Protein AF-A0A2P5FY20-F1 (afdb_monomer)

Nearest PDB structures (foldseek):
  4i1k-assembly2_B  TM=8.019E-01  e=1.271E-11  Arabidopsis thaliana
  7et6-assembly1_A  TM=7.319E-01  e=2.585E-06  Arabidopsis thaliana
  7et6-assembly1_D  TM=6.963E-01  e=3.519E-06  Arabidopsis thaliana
  1wid-assembly1_A  TM=6.563E-01  e=3.743E-06  Arabidopsis thaliana
  8oj1-assembly1_A-2  TM=6.606E-01  e=2.871E-05  Marchantia polymorpha

Radius of gyration: 26.13 Å; Cα contacts (8 Å, |Δi|>4): 233; chains: 1; bounding box: 66×58×63 Å

pLDDT: mean 73.07, std 25.5, range [25.33, 97.69]

Sequence (218 aa):
MHRSEKVATLQKVIDFKSNHPFFKVAMQPSYIYGSHLDFPHDFARRHLKNKLKDAILIVPHGGRRRTWSAYYNFIVRENKVKARFQSGWMAFVRDNDLEVGDVCVFILLESTKTTFRVAIFRFNGNSKSPISQAHEGGAIRVEAEEILTNETLRGGSINDEIGNPSSLESFPAQQASGCMTTPWKTSQRRLTSTEKARILDSIPFESERPFFKVLMQP

Secondary structure (DSSP, 8-state):
-HHHHHHHHHHHHHH---SS-EEEEE--HHHHSSS-EEPPHHHHHHHSTTS-SEEEEEEEETTEEEEEEEEEEEEEETTEEEEEE-TTHHHHHHHTT--TT-EEEEEE--SSSEEEEEEEE--SS----------S------PPP-------------------------------------------PPPPHHHHHHHHHHS----SS---------

InterPro domains:
  IPR003340 B3 DNA binding domain [PF02362] (22-122)
  IPR003340 B3 DNA binding domain [PS50863] (22-124)
  IPR003340 B3 DNA binding domain [SM01019] (22-124)
  IPR003340 B3 DNA binding domain [cd10017] (21-122)
  IPR015300 DNA-binding pseudobarrel domain superfamily [G3DSA:2.40.330.10] (1-124)
  IPR015300 DNA-binding pseudobarrel domain superfamily [SSF101936] (16-124)
  IPR044837 B3 domain-containing protein REM16-like [PTHR31391] (5-124)

Foldseek 3Di:
DADPLLVVLVVCQVPDDDPFDKDKDQDACCLQVHFKDWDDQVSCVPPPPPADQWEWEWEDAPNDIDIWTWGWDWDADPNGITIMTGPRSNVVSVVVVNDHGKMKMWGADPDPHGYTYIDIGDNDPPPPDPPDDDDDDDDDDDDDDDDDDDDDDDDDDDDDDDDDDDDDDDDDDDDDDDDDDDPDPDPPDDDDPVRQVVVQVPDPDDDPDDDDDDDDDD

Structure (mmCIF, N/CA/C/O backbone):
data_AF-A0A2P5FY20-F1
#
_entry.id   AF-A0A2P5FY20-F1
#
loop_
_atom_site.group_PDB
_atom_site.id
_atom_site.type_symbol
_atom_site.label_atom_id
_atom_site.label_alt_id
_atom_site.label_comp_id
_atom_site.label_asym_id
_atom_site.label_entity_id
_atom_site.label_seq_id
_atom_site.pdbx_PDB_ins_code
_atom_site.Cartn_x
_atom_site.Cartn_y
_atom_site.Cartn_z
_atom_site.occupancy
_atom_site.B_iso_or_equiv
_atom_site.auth_seq_id
_atom_site.auth_comp_id
_atom_site.auth_asym_id
_atom_site.auth_atom_id
_atom_site.pdbx_PDB_model_num
ATOM 1 N N . MET A 1 1 ? -17.842 5.198 23.628 1.00 50.06 1 MET A N 1
ATOM 2 C CA . MET A 1 1 ? -17.901 6.096 22.450 1.00 50.06 1 MET A CA 1
ATOM 3 C C . MET A 1 1 ? -17.704 5.377 21.094 1.00 50.06 1 MET A C 1
ATOM 5 O O . MET A 1 1 ? -17.625 6.031 20.072 1.00 50.06 1 MET A O 1
ATOM 9 N N . HIS A 1 2 ? -17.658 4.033 21.016 1.00 59.94 2 HIS A N 1
ATOM 10 C CA . HIS A 1 2 ? -16.892 3.359 19.943 1.00 59.94 2 HIS A CA 1
ATOM 11 C C . HIS A 1 2 ? -17.632 2.824 18.699 1.00 59.94 2 HIS A C 1
ATOM 13 O O . HIS A 1 2 ? -16.958 2.337 17.794 1.00 59.94 2 HIS A O 1
ATOM 19 N N . ARG A 1 3 ? -18.973 2.833 18.623 1.00 65.31 3 ARG A N 1
ATOM 20 C CA . ARG A 1 3 ? -19.689 2.201 17.486 1.00 65.31 3 ARG A CA 1
ATOM 21 C C . ARG A 1 3 ? -19.948 3.166 16.327 1.00 65.31 3 ARG A C 1
ATOM 23 O O . ARG A 1 3 ? -19.682 2.813 15.184 1.00 65.31 3 ARG A O 1
ATOM 30 N N . SER A 1 4 ? -20.432 4.372 16.619 1.00 72.50 4 SER A N 1
ATOM 31 C CA . SER A 1 4 ? -20.776 5.401 15.625 1.00 72.50 4 SER A CA 1
ATOM 32 C C . SER A 1 4 ? -19.562 5.870 14.821 1.00 72.50 4 SER A C 1
ATOM 34 O O . SER A 1 4 ? -19.608 5.875 13.595 1.00 72.50 4 SER A O 1
ATOM 36 N N . GLU A 1 5 ? -18.452 6.184 15.490 1.00 78.38 5 GLU A N 1
ATOM 37 C CA . GLU A 1 5 ? -17.209 6.630 14.844 1.00 78.38 5 GLU A CA 1
ATOM 38 C C . GLU A 1 5 ? -16.623 5.557 13.920 1.00 78.38 5 GLU A C 1
ATOM 40 O O . GLU A 1 5 ? -16.295 5.844 12.771 1.00 78.38 5 GLU A O 1
ATOM 45 N N . LYS A 1 6 ? -16.566 4.295 14.376 1.00 78.62 6 LYS A N 1
ATOM 46 C CA . LYS A 1 6 ? -16.103 3.174 13.543 1.00 78.62 6 LYS A CA 1
ATOM 47 C C . LYS A 1 6 ? -17.003 2.971 12.322 1.00 78.62 6 LYS A C 1
ATOM 49 O O . LYS A 1 6 ? -16.484 2.762 11.231 1.00 78.62 6 LYS A O 1
ATOM 54 N N . VAL A 1 7 ? -18.326 3.082 12.466 1.00 83.94 7 VAL A N 1
ATOM 55 C CA . VAL A 1 7 ? -19.258 3.024 11.324 1.00 83.94 7 VAL A CA 1
ATOM 56 C C . VAL A 1 7 ? -19.018 4.187 10.354 1.00 83.94 7 VAL A C 1
ATOM 58 O O . VAL A 1 7 ? -18.914 3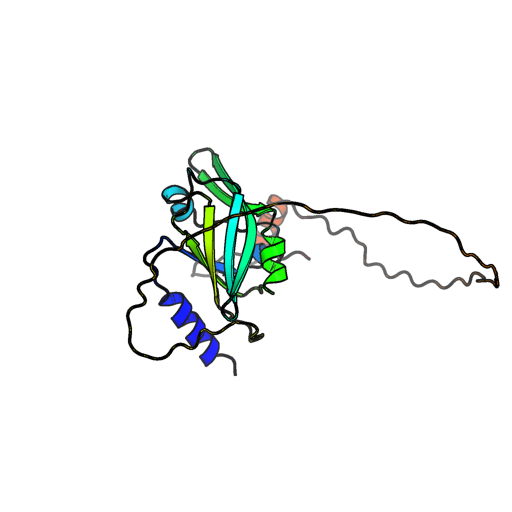.953 9.153 1.00 83.94 7 VAL A O 1
ATOM 61 N N . ALA A 1 8 ? -18.833 5.414 10.846 1.00 85.38 8 ALA A N 1
ATOM 62 C CA . ALA A 1 8 ? -18.537 6.572 10.002 1.00 85.38 8 ALA A CA 1
ATOM 63 C C . ALA A 1 8 ? -17.197 6.433 9.251 1.00 85.38 8 ALA A C 1
ATOM 65 O O . ALA A 1 8 ? -17.114 6.769 8.069 1.00 85.38 8 ALA A O 1
ATOM 66 N N . THR A 1 9 ? -16.150 5.902 9.892 1.00 86.94 9 THR A N 1
ATOM 67 C CA . THR A 1 9 ? -14.867 5.635 9.222 1.00 86.94 9 THR A CA 1
ATOM 68 C C . THR A 1 9 ? -14.984 4.490 8.211 1.00 86.94 9 THR A C 1
ATOM 70 O O . THR A 1 9 ? -14.437 4.613 7.117 1.00 86.94 9 THR A O 1
ATOM 73 N N . LEU A 1 10 ? -15.736 3.416 8.505 1.00 87.50 10 LEU A N 1
ATOM 74 C CA . LEU A 1 10 ? -16.028 2.359 7.523 1.00 87.50 10 LEU A CA 1
ATOM 75 C C . LEU A 1 10 ? -16.737 2.940 6.297 1.00 87.50 10 LEU A C 1
ATOM 77 O O . LEU A 1 10 ? -16.329 2.654 5.175 1.00 87.50 10 LEU A O 1
ATOM 81 N N . GLN A 1 11 ? -17.738 3.798 6.503 1.00 88.62 11 GLN A N 1
ATOM 82 C CA . GLN A 1 11 ? -18.475 4.436 5.417 1.00 88.62 11 GLN A CA 1
ATOM 83 C C . GLN A 1 11 ? -17.549 5.303 4.549 1.00 88.62 11 GLN A C 1
ATOM 85 O O . GLN A 1 11 ? -17.487 5.107 3.340 1.00 88.62 11 GLN A O 1
ATOM 90 N N . LYS A 1 12 ? -16.705 6.151 5.160 1.00 90.75 12 LYS A N 1
ATOM 91 C CA . LYS A 1 12 ? -15.670 6.927 4.443 1.00 90.75 12 LYS A CA 1
ATOM 92 C C . LYS A 1 12 ? -14.692 6.043 3.658 1.00 90.75 12 LYS A C 1
ATOM 94 O O . LYS A 1 12 ? -14.307 6.396 2.546 1.00 90.75 12 LYS A O 1
ATOM 99 N N . VAL A 1 13 ? -14.290 4.895 4.212 1.00 92.19 13 VAL A N 1
ATOM 100 C CA . VAL A 1 13 ? -13.444 3.913 3.515 1.00 92.19 13 VAL A CA 1
ATOM 101 C C . VAL A 1 13 ? -14.182 3.302 2.328 1.00 92.19 13 VAL A C 1
ATOM 103 O O . VAL A 1 13 ? -13.580 3.162 1.265 1.00 92.19 13 VAL A O 1
ATOM 106 N N . ILE A 1 14 ? -15.454 2.924 2.474 1.00 90.88 14 ILE A N 1
ATOM 107 C CA . ILE A 1 14 ? -16.286 2.319 1.420 1.00 90.88 14 ILE A CA 1
ATOM 108 C C . ILE A 1 14 ? -16.507 3.317 0.279 1.00 90.88 14 ILE A C 1
ATOM 110 O O . ILE A 1 14 ? -16.180 3.003 -0.872 1.00 90.88 14 ILE A O 1
ATOM 114 N N . ASP A 1 15 ? -16.934 4.529 0.618 1.00 93.56 15 ASP A N 1
ATOM 115 C CA . ASP A 1 15 ? -17.268 5.602 -0.319 1.00 93.56 15 ASP A CA 1
ATOM 116 C C . ASP A 1 15 ? -16.041 6.258 -0.953 1.00 93.56 15 ASP A C 1
ATOM 118 O O . ASP A 1 15 ? -16.181 7.005 -1.918 1.00 93.56 15 ASP A O 1
ATOM 122 N N . PHE A 1 16 ? -14.828 5.947 -0.482 1.00 94.25 16 PHE A N 1
ATOM 123 C CA . PHE A 1 16 ? -13.603 6.426 -1.109 1.00 94.25 16 PHE A CA 1
ATOM 124 C C . PHE A 1 16 ? -13.562 6.080 -2.609 1.00 94.25 16 PHE A C 1
ATOM 126 O O . PHE A 1 16 ? -13.540 4.900 -2.995 1.00 94.25 16 PHE A O 1
ATOM 133 N N . LYS A 1 17 ? -13.483 7.127 -3.438 1.00 91.88 17 LYS A N 1
ATOM 134 C CA . LYS A 1 17 ? -13.257 7.085 -4.889 1.00 91.88 17 LYS A CA 1
ATOM 135 C C . LYS A 1 17 ? -11.993 7.865 -5.248 1.00 91.88 17 LYS A C 1
ATOM 137 O O . LYS A 1 17 ? -11.597 8.798 -4.554 1.00 91.88 17 LYS A O 1
ATOM 142 N N . SER A 1 18 ? -11.385 7.510 -6.373 1.00 94.25 18 SER A N 1
ATOM 143 C CA . SER A 1 18 ? -10.332 8.297 -7.009 1.00 94.25 18 SER A CA 1
ATOM 144 C C . SER A 1 18 ? -10.347 8.057 -8.515 1.00 94.25 18 SER A C 1
ATOM 146 O O . SER A 1 18 ? -10.701 6.963 -8.950 1.00 94.25 18 SER A O 1
ATOM 148 N N . ASN A 1 19 ? -9.933 9.063 -9.287 1.00 94.94 19 ASN A N 1
ATOM 149 C CA . ASN A 1 19 ? -9.756 8.951 -10.739 1.00 94.94 19 ASN A CA 1
ATOM 150 C C . ASN A 1 19 ? -8.480 8.166 -11.102 1.00 94.94 19 ASN A C 1
ATOM 152 O O . ASN A 1 19 ? -8.354 7.663 -12.212 1.00 94.94 19 ASN A O 1
ATOM 156 N N . HIS A 1 20 ? -7.542 8.041 -10.159 1.00 95.81 20 HIS A N 1
ATOM 157 C CA . HIS A 1 20 ? -6.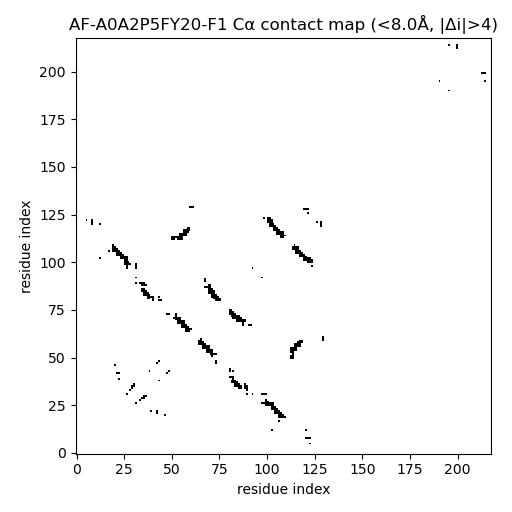347 7.214 -10.304 1.00 95.81 20 HIS A CA 1
ATOM 158 C C . HIS A 1 20 ? -6.603 5.776 -9.825 1.00 95.81 20 HIS A C 1
ATOM 160 O O . HIS A 1 20 ? -7.385 5.591 -8.889 1.00 95.81 20 HIS A O 1
ATOM 166 N N . PRO A 1 21 ? -5.908 4.757 -10.368 1.00 96.69 21 PRO A N 1
ATOM 167 C CA . PRO A 1 21 ? -5.995 3.388 -9.867 1.00 96.69 21 PRO A CA 1
ATOM 168 C C . PRO A 1 21 ? -5.643 3.310 -8.377 1.00 96.69 21 PRO A C 1
ATOM 170 O O . PRO A 1 21 ? -4.581 3.769 -7.955 1.00 96.69 21 PRO A O 1
ATOM 173 N N . PHE A 1 22 ? -6.506 2.690 -7.573 1.00 97.50 22 PHE A N 1
ATOM 174 C CA . PHE A 1 22 ? -6.277 2.537 -6.137 1.00 97.50 22 PHE A CA 1
ATOM 175 C C . PHE A 1 22 ? -6.699 1.164 -5.608 1.00 97.50 22 PHE A C 1
ATOM 177 O O . PHE A 1 22 ? -7.502 0.460 -6.221 1.00 97.50 22 PHE A O 1
ATOM 184 N N . PHE A 1 23 ? -6.182 0.801 -4.435 1.00 96.50 23 PHE A N 1
ATOM 185 C CA . PHE A 1 23 ? -6.630 -0.361 -3.670 1.00 96.50 23 PHE A CA 1
ATOM 186 C C . PHE A 1 23 ? -6.689 -0.059 -2.169 1.00 96.50 23 PHE A C 1
ATOM 188 O O . PHE A 1 23 ? -5.983 0.816 -1.667 1.00 96.50 23 PHE A O 1
ATOM 195 N N . LYS A 1 24 ? -7.559 -0.778 -1.453 1.00 96.00 24 LYS A N 1
ATOM 196 C CA . LYS A 1 24 ? -7.786 -0.639 -0.006 1.00 96.00 24 LYS A CA 1
ATOM 197 C C . LYS A 1 24 ? -7.185 -1.856 0.703 1.00 96.00 24 LYS A C 1
ATOM 199 O O . LYS A 1 24 ? -7.372 -2.975 0.231 1.00 96.00 24 LYS A O 1
ATOM 204 N N . VAL A 1 25 ? -6.495 -1.654 1.823 1.00 96.19 25 VAL A N 1
ATOM 205 C CA . VAL A 1 25 ? -5.936 -2.728 2.658 1.00 96.19 25 VAL A CA 1
ATOM 206 C C . VAL A 1 25 ? -6.292 -2.474 4.117 1.00 96.19 25 VAL A C 1
ATOM 208 O O . VAL A 1 25 ? -5.911 -1.444 4.669 1.00 96.19 25 VAL A O 1
ATOM 211 N N . ALA A 1 26 ? -6.966 -3.431 4.754 1.00 94.94 26 ALA A N 1
ATOM 212 C CA . ALA A 1 26 ? -7.065 -3.482 6.209 1.00 94.94 26 ALA A CA 1
ATOM 213 C C . ALA A 1 26 ? -5.747 -4.006 6.800 1.00 94.94 26 ALA A C 1
ATOM 215 O O . ALA A 1 26 ? -5.254 -5.062 6.397 1.00 94.94 26 ALA A O 1
ATOM 216 N N . MET A 1 27 ? -5.171 -3.266 7.741 1.00 95.50 27 MET A N 1
ATOM 217 C CA . MET A 1 27 ? -3.928 -3.610 8.414 1.00 95.50 27 MET A CA 1
ATOM 218 C C . MET A 1 27 ? -4.137 -4.829 9.312 1.00 95.50 27 MET A C 1
ATOM 220 O O . MET A 1 27 ? -4.869 -4.787 10.300 1.00 95.50 27 MET A O 1
ATOM 224 N N . GLN A 1 28 ? -3.485 -5.930 8.948 1.00 95.31 28 GLN A N 1
ATOM 225 C CA . GLN A 1 28 ? -3.485 -7.191 9.685 1.00 95.31 28 GLN A CA 1
ATOM 226 C C . GLN A 1 28 ? -2.185 -7.333 10.497 1.00 95.31 28 GLN A C 1
ATOM 228 O O . GLN A 1 28 ? -1.190 -6.686 10.156 1.00 95.31 28 GLN A O 1
ATOM 233 N N . PRO A 1 29 ? -2.129 -8.212 11.518 1.00 95.81 29 PRO A N 1
ATOM 234 C CA . PRO A 1 29 ? -0.911 -8.444 12.302 1.00 95.81 29 PRO A CA 1
ATOM 235 C C . PRO A 1 29 ? 0.326 -8.772 11.447 1.00 95.81 29 PRO A C 1
ATOM 237 O O . PRO A 1 29 ? 1.429 -8.337 11.761 1.00 95.81 29 PRO A O 1
ATOM 240 N N . SER A 1 30 ? 0.143 -9.469 10.322 1.00 95.25 30 SER A N 1
ATOM 241 C CA . SER A 1 30 ? 1.191 -9.780 9.339 1.00 95.25 30 SER A CA 1
ATOM 242 C C . SER A 1 30 ? 1.792 -8.552 8.642 1.00 95.25 30 SER A C 1
ATOM 244 O O . SER A 1 30 ? 2.953 -8.601 8.240 1.00 95.25 30 SER A O 1
ATOM 246 N N . TYR A 1 31 ? 1.033 -7.462 8.500 1.00 96.06 31 TYR A N 1
ATOM 247 C CA . TYR A 1 31 ? 1.495 -6.214 7.884 1.00 96.06 31 TYR A CA 1
ATOM 248 C C . TYR A 1 31 ? 2.044 -5.227 8.919 1.00 96.06 31 TYR A C 1
ATOM 250 O O . TYR A 1 31 ? 2.942 -4.461 8.586 1.00 96.06 31 TYR A O 1
ATOM 258 N N . ILE A 1 32 ? 1.553 -5.266 10.163 1.00 95.88 32 ILE A N 1
ATOM 259 C CA . ILE A 1 32 ? 2.017 -4.389 11.251 1.00 9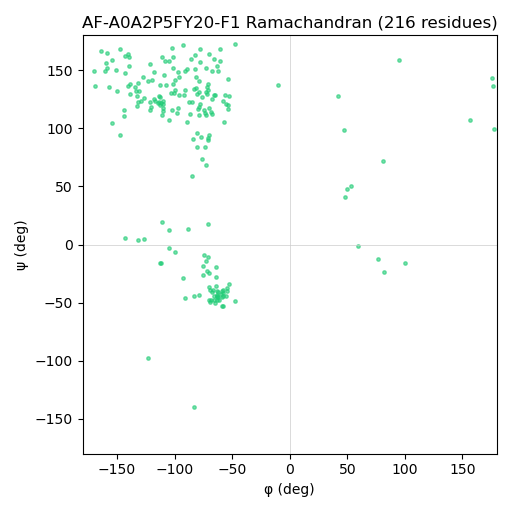5.88 32 ILE A CA 1
ATOM 260 C C . ILE A 1 32 ? 3.280 -4.928 11.936 1.00 95.88 32 ILE A C 1
ATOM 262 O O . ILE A 1 32 ? 4.215 -4.170 12.164 1.00 95.88 32 ILE A O 1
ATOM 266 N N . TYR A 1 33 ? 3.337 -6.230 12.234 1.00 93.25 33 TYR A N 1
ATOM 267 C CA . TYR A 1 33 ? 4.456 -6.861 12.956 1.00 93.25 33 TYR A CA 1
ATOM 268 C C . TYR A 1 33 ? 5.385 -7.685 12.052 1.00 93.25 33 TYR A C 1
ATOM 270 O O . TYR A 1 33 ? 6.363 -8.263 12.523 1.00 93.25 33 TYR A O 1
ATOM 278 N N . GLY A 1 34 ? 5.062 -7.791 10.760 1.00 91.69 34 GLY A N 1
ATOM 279 C CA . GLY A 1 34 ? 5.872 -8.506 9.779 1.00 91.69 34 GLY A CA 1
ATOM 280 C C . GLY A 1 34 ? 7.017 -7.663 9.218 1.00 91.69 34 GLY A C 1
ATOM 281 O O . GLY A 1 34 ? 7.712 -6.945 9.924 1.00 91.69 34 GLY A O 1
ATOM 282 N N . SER A 1 35 ? 7.248 -7.793 7.913 1.00 90.12 35 SER A N 1
ATOM 283 C CA . SER A 1 35 ? 8.337 -7.100 7.201 1.00 90.12 35 SER A CA 1
ATOM 284 C C . SER A 1 35 ? 7.961 -6.653 5.788 1.00 90.12 35 SER A C 1
ATOM 286 O O . SER A 1 35 ? 8.820 -6.223 5.019 1.00 90.12 35 SER A O 1
ATOM 288 N N . HIS A 1 36 ? 6.694 -6.822 5.407 1.00 94.00 36 HIS A N 1
ATOM 289 C CA . HIS A 1 36 ? 6.208 -6.570 4.059 1.00 94.00 36 HIS A CA 1
ATOM 290 C C . HIS A 1 36 ? 4.695 -6.356 4.035 1.00 94.00 36 HIS A C 1
ATOM 292 O O . HIS A 1 36 ? 3.974 -6.880 4.883 1.00 94.00 36 HIS A O 1
ATOM 298 N N . LEU A 1 37 ? 4.230 -5.662 2.998 1.00 96.56 37 LEU A N 1
ATOM 299 C CA . LEU A 1 37 ? 2.822 -5.566 2.624 1.00 96.56 37 LEU A CA 1
ATOM 300 C C . LEU A 1 37 ? 2.620 -6.279 1.286 1.00 96.56 37 LEU A C 1
ATOM 302 O O . LEU A 1 37 ? 3.221 -5.862 0.297 1.00 96.56 37 LEU A O 1
ATOM 306 N N . ASP A 1 38 ? 1.776 -7.312 1.238 1.00 95.31 38 ASP A N 1
ATOM 307 C CA . ASP A 1 38 ? 1.356 -7.946 -0.019 1.00 95.31 38 ASP A CA 1
ATOM 308 C C . ASP A 1 38 ? 0.228 -7.160 -0.700 1.00 95.31 38 ASP A C 1
ATOM 310 O O . ASP A 1 38 ? -0.642 -6.581 -0.051 1.00 95.31 38 ASP A O 1
ATOM 314 N N . PHE A 1 39 ? 0.256 -7.128 -2.032 1.00 94.38 39 PHE A N 1
ATOM 315 C CA . PHE A 1 39 ? -0.680 -6.347 -2.838 1.00 94.38 39 PHE A CA 1
ATOM 316 C C . PHE A 1 39 ? -1.783 -7.237 -3.421 1.00 94.38 39 PHE A C 1
ATOM 318 O O . PHE A 1 39 ? -1.525 -8.401 -3.745 1.00 94.38 39 PHE A O 1
ATOM 325 N N . PRO A 1 40 ? -2.984 -6.687 -3.682 1.00 93.69 40 PRO A N 1
ATOM 326 C CA . PRO A 1 40 ? -4.000 -7.373 -4.468 1.00 93.69 40 PRO A CA 1
ATOM 327 C C . PRO A 1 40 ? -3.449 -7.783 -5.838 1.00 93.69 40 PRO A C 1
ATOM 329 O O . PRO A 1 40 ? -3.016 -6.944 -6.635 1.00 93.69 40 PRO A O 1
ATOM 332 N N . HIS A 1 41 ? -3.487 -9.088 -6.107 1.00 90.12 41 HIS A N 1
ATOM 333 C CA . HIS A 1 41 ? -2.921 -9.730 -7.294 1.00 90.12 41 HIS A CA 1
ATOM 334 C C . HIS A 1 41 ? -3.301 -9.017 -8.603 1.00 90.12 41 HIS A C 1
ATOM 336 O O . HIS A 1 41 ? -2.433 -8.681 -9.414 1.00 90.12 41 HIS A O 1
ATOM 342 N N . ASP A 1 42 ? -4.588 -8.717 -8.782 1.00 91.19 42 ASP A N 1
ATOM 343 C CA . ASP A 1 42 ? -5.105 -8.136 -10.024 1.00 91.19 42 ASP A CA 1
ATOM 344 C C . ASP A 1 42 ? -4.764 -6.654 -10.178 1.00 91.19 42 ASP A C 1
ATOM 346 O O . ASP A 1 42 ? -4.687 -6.161 -11.303 1.00 91.19 42 ASP A O 1
ATOM 350 N N . PHE A 1 43 ? -4.556 -5.936 -9.069 1.00 93.69 43 PHE A N 1
ATOM 351 C CA . PHE A 1 43 ? -4.073 -4.557 -9.104 1.00 93.69 43 PHE A CA 1
ATOM 352 C C . PHE A 1 43 ? -2.616 -4.534 -9.571 1.00 93.69 43 PHE A C 1
ATOM 354 O O . PHE A 1 43 ? -2.268 -3.830 -10.520 1.00 93.69 43 PHE A O 1
ATOM 361 N N . ALA A 1 44 ? -1.772 -5.367 -8.956 1.00 92.06 44 ALA A N 1
ATOM 362 C CA . ALA A 1 44 ? -0.360 -5.442 -9.301 1.00 92.06 44 ALA A CA 1
ATOM 363 C C . ALA A 1 44 ? -0.132 -5.913 -10.745 1.00 92.06 44 ALA A C 1
ATOM 365 O O . ALA A 1 44 ? 0.661 -5.309 -11.469 1.00 92.06 44 ALA A O 1
ATOM 366 N N . ARG A 1 45 ? -0.870 -6.942 -11.187 1.00 90.62 45 ARG A N 1
ATOM 367 C CA . ARG A 1 45 ? -0.813 -7.462 -12.562 1.00 90.62 45 ARG A CA 1
ATOM 368 C C . ARG A 1 45 ? -1.149 -6.389 -13.604 1.00 90.62 45 ARG A C 1
ATOM 370 O O . ARG A 1 45 ? -0.481 -6.340 -14.633 1.00 90.62 45 ARG A O 1
ATOM 377 N N . ARG A 1 46 ? -2.160 -5.548 -13.342 1.00 91.94 46 ARG A N 1
ATOM 378 C CA . ARG A 1 46 ? -2.619 -4.498 -14.269 1.00 91.94 46 ARG A CA 1
ATOM 379 C C . ARG A 1 46 ? -1.737 -3.253 -14.271 1.00 91.94 46 ARG A C 1
ATOM 381 O O . ARG A 1 46 ? -1.445 -2.733 -15.340 1.00 91.94 46 ARG A O 1
ATOM 388 N N . HIS A 1 47 ? -1.323 -2.770 -13.100 1.00 91.50 47 HIS A N 1
ATOM 389 C CA . HIS A 1 47 ? -0.777 -1.412 -12.976 1.00 91.50 47 HIS A CA 1
ATOM 390 C C . HIS A 1 47 ? 0.719 -1.347 -12.649 1.00 91.50 47 HIS A C 1
ATOM 392 O O . HIS A 1 47 ? 1.328 -0.291 -12.812 1.00 91.50 47 HIS A O 1
ATOM 398 N N . LEU A 1 48 ? 1.324 -2.447 -12.183 1.00 88.38 48 LEU A N 1
ATOM 399 C CA . LEU A 1 48 ? 2.651 -2.413 -11.557 1.00 88.38 48 LEU A CA 1
ATOM 400 C C . LEU A 1 48 ? 3.682 -3.383 -12.161 1.00 88.38 48 LEU A C 1
ATOM 402 O O . LEU A 1 48 ? 4.798 -3.474 -11.650 1.00 88.38 48 LEU A O 1
ATOM 406 N N . LYS A 1 49 ? 3.340 -4.094 -13.245 1.00 84.25 49 LYS A N 1
ATOM 407 C CA . LYS A 1 49 ? 4.236 -5.049 -13.929 1.00 84.25 49 LYS A CA 1
ATOM 408 C C . LYS A 1 49 ? 5.530 -4.398 -14.440 1.00 84.25 49 LYS A C 1
ATOM 410 O O . LYS A 1 49 ? 6.594 -4.996 -14.331 1.00 84.25 49 LYS A O 1
ATOM 415 N N . ASN A 1 50 ? 5.423 -3.179 -14.971 1.00 84.56 50 ASN A N 1
ATOM 416 C CA . ASN A 1 50 ? 6.517 -2.439 -15.614 1.00 84.56 50 ASN A CA 1
ATOM 417 C C . ASN A 1 50 ? 6.959 -1.213 -14.784 1.00 84.56 50 ASN A C 1
ATOM 419 O O . ASN A 1 50 ? 7.518 -0.263 -15.327 1.00 84.56 50 ASN A O 1
ATOM 423 N N . LYS A 1 51 ? 6.640 -1.181 -13.484 1.00 86.56 51 LYS A N 1
ATOM 424 C CA . LYS A 1 51 ? 6.983 -0.067 -12.589 1.00 86.56 51 LYS A CA 1
ATOM 425 C C . LYS A 1 51 ? 8.342 -0.301 -11.920 1.00 86.56 51 LYS A C 1
ATOM 427 O O . LYS A 1 51 ? 8.737 -1.442 -11.684 1.00 86.56 51 LYS A O 1
ATOM 432 N N . LEU A 1 52 ? 9.054 0.788 -11.624 1.00 86.69 52 LEU A N 1
ATOM 433 C CA . LEU A 1 52 ? 10.357 0.746 -10.956 1.00 86.69 52 LEU A CA 1
ATOM 434 C C . LEU A 1 52 ? 10.231 0.142 -9.552 1.00 86.69 52 LEU A C 1
ATOM 436 O O . LEU A 1 52 ? 9.203 0.301 -8.888 1.00 86.69 52 LEU A O 1
ATOM 440 N N . LYS A 1 53 ? 11.293 -0.531 -9.102 1.00 89.81 53 LYS A N 1
ATOM 441 C CA . LYS A 1 53 ? 11.335 -1.175 -7.782 1.00 89.81 53 LYS A CA 1
ATOM 442 C C . LYS A 1 53 ? 11.436 -0.181 -6.629 1.00 89.81 53 LYS A C 1
ATOM 444 O O . LYS A 1 53 ? 11.014 -0.502 -5.527 1.00 89.81 53 LYS A O 1
ATOM 449 N N . ASP A 1 54 ? 11.930 1.024 -6.875 1.00 92.56 54 ASP A N 1
ATOM 450 C CA . ASP A 1 54 ? 11.948 2.076 -5.864 1.00 92.56 54 ASP A CA 1
ATOM 451 C C . ASP A 1 54 ? 10.618 2.826 -5.896 1.00 92.56 54 ASP A C 1
ATOM 453 O O . ASP A 1 54 ? 10.272 3.492 -6.880 1.00 92.56 54 ASP A O 1
ATOM 457 N N . ALA A 1 55 ? 9.848 2.669 -4.821 1.00 94.94 55 ALA A N 1
ATOM 458 C CA . ALA A 1 55 ? 8.542 3.276 -4.663 1.00 94.94 55 ALA A CA 1
ATOM 459 C C . ALA A 1 55 ? 8.559 4.391 -3.616 1.00 94.94 55 ALA A C 1
ATOM 461 O O . ALA A 1 55 ? 9.255 4.315 -2.605 1.00 94.94 55 ALA A O 1
ATOM 462 N N . ILE A 1 56 ? 7.752 5.422 -3.857 1.00 96.62 56 ILE A N 1
ATOM 463 C CA . ILE A 1 56 ? 7.588 6.566 -2.960 1.00 96.62 56 ILE A CA 1
ATOM 464 C C . ILE A 1 56 ? 6.177 6.514 -2.380 1.00 96.62 56 ILE A C 1
ATOM 466 O O . ILE A 1 56 ? 5.197 6.543 -3.124 1.00 96.62 56 ILE A O 1
ATOM 470 N N . LEU A 1 57 ? 6.070 6.455 -1.056 1.00 97.50 57 LEU A N 1
ATOM 471 C CA . LEU A 1 57 ? 4.810 6.577 -0.325 1.00 97.50 57 LEU A CA 1
ATOM 472 C C . LEU A 1 57 ? 4.640 8.022 0.132 1.00 97.50 57 LEU A C 1
ATOM 474 O O . LEU A 1 57 ? 5.548 8.563 0.755 1.00 97.50 57 LEU A O 1
ATOM 478 N N . ILE A 1 58 ? 3.492 8.636 -0.150 1.00 97.06 58 ILE A N 1
ATOM 479 C CA . ILE A 1 58 ? 3.187 10.027 0.205 1.00 97.06 58 ILE A CA 1
ATOM 480 C C . ILE A 1 58 ? 1.951 10.069 1.106 1.00 97.06 58 ILE A C 1
ATOM 482 O O . ILE A 1 58 ? 0.860 9.714 0.659 1.00 97.06 58 ILE A O 1
ATOM 486 N N . VAL A 1 59 ? 2.095 10.564 2.338 1.00 96.50 59 VAL A N 1
ATOM 487 C CA . VAL A 1 59 ? 0.967 10.816 3.256 1.00 96.50 59 VAL A CA 1
ATOM 488 C C . VAL A 1 59 ? 0.784 12.328 3.424 1.00 96.50 59 VAL A C 1
ATOM 490 O O . VAL A 1 59 ? 1.719 13.010 3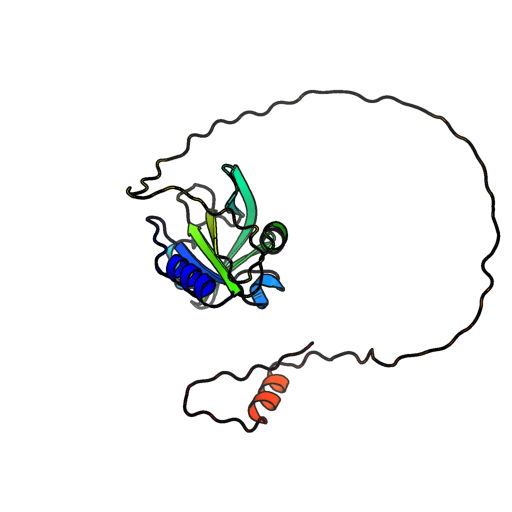.861 1.00 96.50 59 VAL A O 1
ATOM 493 N N . PRO A 1 60 ? -0.394 12.885 3.090 1.00 90.75 60 PRO A N 1
ATOM 494 C CA . PRO A 1 60 ? -0.746 14.257 3.443 1.00 90.75 60 PRO A CA 1
ATOM 495 C C . PRO A 1 60 ? -0.856 14.411 4.966 1.00 90.75 60 PRO A C 1
ATOM 497 O O . PRO A 1 60 ? -1.568 13.650 5.617 1.00 90.75 60 PRO A O 1
ATOM 500 N N . HIS A 1 61 ? -0.179 15.404 5.541 1.00 81.44 61 HIS A N 1
ATOM 501 C CA . HIS A 1 61 ? -0.203 15.683 6.975 1.00 81.44 61 HIS A CA 1
ATOM 502 C C . HIS A 1 61 ? -0.139 17.192 7.233 1.00 81.44 61 HIS A C 1
ATOM 504 O O . HIS A 1 61 ? 0.901 17.816 7.039 1.00 81.44 61 HIS A O 1
ATOM 510 N N . GLY A 1 62 ? -1.240 17.776 7.725 1.00 73.75 62 GLY A N 1
ATOM 511 C CA . GLY A 1 62 ? -1.285 19.172 8.195 1.00 73.75 62 GLY A CA 1
ATOM 512 C C . GLY A 1 62 ? -0.782 20.194 7.168 1.00 73.75 62 GLY A C 1
ATOM 513 O O . GLY A 1 62 ? 0.121 20.968 7.465 1.00 73.75 62 GLY A O 1
ATOM 514 N N . GLY A 1 63 ? -1.284 20.130 5.930 1.00 77.50 63 GLY A N 1
ATOM 515 C CA . GLY A 1 63 ? -0.858 21.003 4.825 1.00 77.50 63 GLY A CA 1
ATOM 516 C C . GLY A 1 63 ? 0.496 20.653 4.189 1.00 77.50 63 GLY A C 1
ATOM 517 O O . GLY A 1 63 ? 0.791 21.126 3.097 1.00 77.50 63 GLY A O 1
ATOM 518 N N . ARG A 1 64 ? 1.304 19.783 4.809 1.00 83.94 64 ARG A N 1
ATOM 519 C CA . ARG A 1 64 ? 2.556 19.258 4.238 1.00 83.94 64 ARG A CA 1
ATOM 520 C C . ARG A 1 64 ? 2.368 17.834 3.712 1.00 83.94 64 ARG A C 1
ATOM 522 O O . ARG A 1 64 ? 1.363 17.173 3.976 1.00 83.94 64 ARG A O 1
ATOM 529 N N . ARG A 1 65 ? 3.356 17.338 2.970 1.00 89.19 65 ARG A N 1
ATOM 530 C CA . ARG A 1 65 ? 3.445 15.938 2.533 1.00 89.19 65 ARG A CA 1
ATOM 531 C C . ARG A 1 65 ? 4.645 15.295 3.222 1.00 89.19 65 ARG A C 1
ATOM 533 O O . ARG A 1 65 ? 5.740 15.843 3.153 1.00 89.19 65 ARG A O 1
ATOM 540 N N . ARG A 1 66 ? 4.448 14.152 3.882 1.00 94.81 66 ARG A N 1
ATOM 541 C CA . ARG A 1 66 ? 5.550 13.290 4.335 1.00 94.81 66 ARG A CA 1
ATOM 542 C C . ARG A 1 66 ? 5.778 12.196 3.301 1.00 94.81 66 ARG A C 1
ATOM 544 O O . ARG A 1 66 ? 4.811 11.724 2.697 1.00 94.81 66 ARG A O 1
ATOM 551 N N . THR A 1 67 ? 7.036 11.819 3.093 1.00 96.38 67 THR A N 1
ATOM 552 C CA . THR A 1 67 ? 7.428 10.827 2.090 1.00 96.38 67 THR A CA 1
ATOM 553 C C . THR A 1 67 ? 8.284 9.722 2.699 1.00 96.38 67 THR A C 1
ATOM 555 O O . THR A 1 67 ? 9.098 9.970 3.585 1.00 96.38 67 THR A O 1
ATOM 558 N N . TRP A 1 68 ? 8.103 8.496 2.208 1.00 96.88 68 TRP A N 1
ATOM 559 C CA . TRP A 1 68 ? 8.917 7.334 2.569 1.00 96.88 68 TRP A CA 1
ATOM 560 C C . TRP A 1 68 ? 9.346 6.599 1.306 1.00 96.88 68 TRP A C 1
ATOM 562 O O . TRP A 1 68 ? 8.544 6.420 0.389 1.00 96.88 68 TRP A O 1
ATOM 572 N N . SER A 1 69 ? 10.597 6.141 1.278 1.00 96.38 69 SER A N 1
ATOM 573 C CA . SER A 1 69 ? 11.066 5.194 0.267 1.00 96.38 69 SER A CA 1
ATOM 574 C C . SER A 1 69 ? 10.700 3.772 0.687 1.00 96.38 69 SER A C 1
ATOM 576 O O . SER A 1 69 ? 10.911 3.390 1.840 1.00 96.38 69 SER A O 1
ATOM 578 N N . ALA A 1 70 ? 10.160 2.986 -0.241 1.00 95.50 70 ALA A N 1
ATOM 579 C CA . ALA A 1 70 ? 9.855 1.577 -0.048 1.00 95.50 70 ALA A CA 1
ATOM 580 C C . ALA A 1 70 ? 10.324 0.757 -1.255 1.00 95.50 70 ALA A C 1
ATOM 582 O O . ALA A 1 70 ? 10.069 1.118 -2.403 1.00 95.50 70 ALA A O 1
ATOM 583 N N . TYR A 1 71 ? 10.957 -0.387 -1.002 1.00 94.38 71 TYR A N 1
ATOM 584 C CA . TYR A 1 71 ? 11.301 -1.331 -2.060 1.00 94.38 71 TYR A CA 1
ATOM 585 C C . TYR A 1 71 ? 10.067 -2.137 -2.450 1.00 94.38 71 TYR A C 1
ATOM 587 O O . TYR A 1 71 ? 9.569 -2.964 -1.681 1.00 94.38 71 TYR A O 1
ATOM 595 N N . TYR A 1 72 ? 9.586 -1.896 -3.658 1.00 89.81 72 TYR A N 1
ATOM 596 C CA . TYR A 1 72 ? 8.560 -2.657 -4.339 1.00 89.81 72 TYR A CA 1
ATOM 597 C C . TYR A 1 72 ? 9.187 -3.832 -5.105 1.00 89.81 72 TYR A C 1
ATOM 599 O O . TYR A 1 72 ? 10.036 -3.666 -5.981 1.00 89.81 72 TYR A O 1
ATOM 607 N N . ASN A 1 73 ? 8.737 -5.044 -4.790 1.00 90.88 73 ASN A N 1
ATOM 608 C CA . ASN A 1 73 ? 9.156 -6.264 -5.463 1.00 90.88 73 ASN A CA 1
ATOM 609 C C . ASN A 1 73 ? 7.988 -6.867 -6.247 1.00 90.88 73 ASN A C 1
ATOM 611 O O . ASN A 1 73 ? 6.932 -7.134 -5.669 1.00 90.88 73 ASN A O 1
ATOM 615 N N . PHE A 1 74 ? 8.206 -7.125 -7.537 1.00 90.81 74 PHE A N 1
ATOM 616 C CA . PHE A 1 74 ? 7.273 -7.799 -8.435 1.00 90.81 74 PHE A CA 1
ATOM 617 C C . PHE A 1 74 ? 7.924 -9.050 -9.013 1.00 90.81 74 PHE A C 1
ATOM 619 O O . PHE A 1 74 ? 8.972 -8.980 -9.656 1.00 90.81 74 PHE A O 1
ATOM 626 N N . ILE A 1 75 ? 7.291 -10.198 -8.795 1.00 88.62 75 ILE A N 1
ATOM 627 C CA . ILE A 1 75 ? 7.756 -11.499 -9.266 1.00 88.62 75 ILE A CA 1
ATOM 628 C C . ILE A 1 75 ? 6.593 -12.204 -9.960 1.00 88.62 75 ILE A C 1
ATOM 630 O O . ILE A 1 75 ? 5.501 -12.314 -9.402 1.00 88.62 75 ILE A O 1
ATOM 634 N N . VAL A 1 76 ? 6.851 -12.739 -11.152 1.00 86.69 76 VAL A N 1
ATOM 635 C CA . VAL A 1 76 ? 5.962 -13.685 -11.836 1.00 86.69 76 VAL A CA 1
ATOM 636 C C . VAL A 1 76 ? 6.643 -15.049 -11.828 1.00 86.69 76 VAL A C 1
ATOM 638 O O . VAL A 1 76 ? 7.773 -15.171 -12.294 1.00 86.69 76 VAL A O 1
ATOM 641 N N . ARG A 1 77 ? 5.978 -16.069 -11.284 1.00 84.62 77 ARG A N 1
ATOM 642 C CA . ARG A 1 77 ? 6.412 -17.477 -11.329 1.00 84.62 77 ARG A CA 1
ATOM 643 C C . ARG A 1 77 ? 5.189 -18.339 -11.592 1.00 84.62 77 ARG A C 1
ATOM 645 O O . ARG A 1 77 ? 4.200 -18.170 -10.889 1.00 84.62 77 ARG A O 1
ATOM 652 N N . GLU A 1 78 ? 5.241 -19.237 -12.577 1.00 84.88 78 GLU A N 1
ATOM 653 C CA . GLU A 1 78 ? 4.171 -20.225 -12.830 1.00 84.88 78 GLU A CA 1
ATOM 654 C C . GLU A 1 78 ? 2.761 -19.589 -12.885 1.00 84.88 78 GLU A C 1
ATOM 656 O O . GLU A 1 78 ? 1.835 -20.008 -12.195 1.00 84.88 78 GLU A O 1
ATOM 661 N N . ASN A 1 79 ? 2.615 -18.492 -13.640 1.00 78.56 79 ASN A N 1
ATOM 662 C CA . ASN A 1 79 ? 1.406 -17.651 -13.724 1.00 78.56 79 ASN A CA 1
ATOM 663 C C . ASN A 1 79 ? 0.905 -16.993 -12.418 1.00 78.56 79 ASN A C 1
ATOM 665 O O . ASN A 1 79 ? -0.038 -16.196 -12.473 1.00 78.56 79 ASN A O 1
ATOM 669 N N . LYS A 1 80 ? 1.556 -17.220 -11.273 1.00 82.69 80 LYS A N 1
ATOM 670 C CA . LYS A 1 80 ? 1.300 -16.532 -10.000 1.00 82.69 80 LYS A CA 1
ATOM 671 C C . LYS A 1 80 ? 2.081 -15.217 -9.967 1.00 82.69 80 LYS A C 1
ATOM 673 O O . LYS A 1 80 ? 3.307 -15.201 -10.101 1.00 82.69 80 LYS A O 1
ATOM 678 N N . VAL A 1 81 ? 1.369 -14.107 -9.774 1.00 87.06 81 VAL A N 1
ATOM 679 C CA . VAL A 1 81 ? 1.977 -12.792 -9.524 1.00 87.06 81 VAL A CA 1
ATOM 680 C C . VAL A 1 81 ? 2.125 -12.599 -8.020 1.00 87.06 81 VAL A C 1
ATOM 682 O O . VAL A 1 81 ? 1.158 -12.737 -7.274 1.00 87.06 81 VAL A O 1
ATOM 685 N N . LYS A 1 82 ? 3.330 -12.245 -7.578 1.00 89.88 82 LYS A N 1
ATOM 686 C CA . LYS A 1 82 ? 3.641 -11.877 -6.199 1.00 89.88 82 LYS A CA 1
ATOM 687 C C . LYS A 1 82 ? 4.210 -10.464 -6.193 1.00 89.88 82 LYS A C 1
ATOM 689 O O . LYS A 1 82 ? 5.269 -10.221 -6.766 1.00 89.88 82 LYS A O 1
ATOM 694 N N . ALA A 1 83 ? 3.486 -9.551 -5.561 1.00 92.56 83 ALA A N 1
ATOM 695 C CA . ALA A 1 83 ? 3.780 -8.127 -5.547 1.00 92.56 83 ALA A CA 1
ATOM 696 C C . ALA A 1 83 ? 3.691 -7.600 -4.115 1.00 92.56 83 ALA A C 1
ATOM 698 O O . ALA A 1 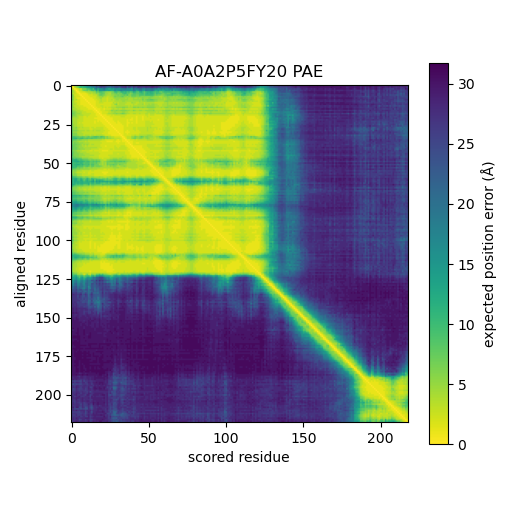83 ? 2.699 -7.867 -3.434 1.00 92.56 83 ALA A O 1
ATOM 699 N N . ARG A 1 84 ? 4.731 -6.906 -3.644 1.00 94.69 84 ARG A N 1
ATOM 700 C CA . ARG A 1 84 ? 4.810 -6.443 -2.251 1.00 94.69 84 ARG A CA 1
ATOM 701 C C . ARG A 1 84 ? 5.761 -5.274 -2.041 1.00 94.69 84 ARG A C 1
ATOM 703 O O . ARG A 1 84 ? 6.781 -5.192 -2.721 1.00 94.69 84 ARG A O 1
ATOM 710 N N . PHE A 1 85 ? 5.491 -4.452 -1.028 1.00 96.25 85 PHE A N 1
ATOM 711 C CA . PHE A 1 85 ? 6.538 -3.644 -0.394 1.00 96.25 85 PHE A CA 1
ATOM 712 C C . PHE A 1 85 ? 7.343 -4.524 0.562 1.00 96.25 85 PHE A C 1
ATOM 714 O O . PHE A 1 85 ? 6.762 -5.363 1.245 1.00 96.25 85 PHE A O 1
ATOM 721 N N . GLN A 1 86 ? 8.660 -4.339 0.620 1.00 89.88 86 GLN A N 1
ATOM 722 C CA . GLN A 1 86 ? 9.559 -5.032 1.547 1.00 89.88 86 GLN A CA 1
ATOM 723 C C . GLN A 1 86 ? 10.337 -4.008 2.384 1.00 89.88 86 GLN A C 1
ATOM 725 O O . GLN A 1 86 ? 9.802 -3.472 3.353 1.00 89.88 86 GLN A O 1
ATOM 730 N N . SER A 1 87 ? 11.575 -3.685 1.999 1.00 92.44 87 SER A N 1
ATOM 731 C CA . SER A 1 87 ? 12.379 -2.642 2.643 1.00 92.44 87 SER A CA 1
ATOM 732 C C . SER A 1 87 ? 11.613 -1.316 2.695 1.00 92.44 87 SER A C 1
ATOM 734 O O . SER A 1 87 ? 10.878 -0.990 1.766 1.00 92.44 87 SER A O 1
ATOM 736 N N . GLY A 1 88 ? 11.755 -0.561 3.785 1.00 94.75 88 GLY A N 1
ATOM 737 C CA . GLY A 1 88 ? 11.040 0.704 3.999 1.00 94.75 88 GLY A CA 1
ATOM 738 C C . GLY A 1 88 ? 9.601 0.569 4.518 1.00 94.75 88 GLY A C 1
ATOM 739 O O . GLY A 1 88 ? 9.142 1.469 5.218 1.00 94.75 88 GLY A O 1
ATOM 740 N N . TRP A 1 89 ? 8.914 -0.566 4.308 1.00 96.75 89 TRP A N 1
ATOM 741 C CA . TRP A 1 89 ? 7.545 -0.763 4.818 1.00 96.75 89 TRP A CA 1
ATOM 742 C C . TRP A 1 89 ? 7.455 -0.610 6.345 1.00 96.75 89 TRP A C 1
ATOM 744 O O . TRP A 1 89 ? 6.587 0.095 6.845 1.00 96.75 89 TRP A O 1
ATOM 754 N N . MET A 1 90 ? 8.396 -1.189 7.094 1.00 95.94 90 MET A N 1
ATOM 755 C CA . MET A 1 90 ? 8.394 -1.088 8.562 1.00 95.94 90 MET A CA 1
ATOM 756 C C . MET A 1 90 ? 8.737 0.310 9.089 1.00 95.94 90 MET A C 1
ATOM 758 O O . MET A 1 90 ? 8.310 0.664 10.186 1.00 95.94 90 MET A O 1
ATOM 762 N N . ALA A 1 91 ? 9.466 1.122 8.315 1.00 96.38 91 ALA A N 1
ATOM 763 C CA . ALA A 1 91 ? 9.636 2.536 8.640 1.00 96.38 91 ALA A CA 1
ATOM 764 C C . ALA A 1 91 ? 8.310 3.279 8.437 1.00 96.38 91 ALA A C 1
ATOM 766 O O . ALA A 1 91 ? 7.838 3.939 9.352 1.00 96.38 91 ALA A O 1
ATOM 767 N N . PHE A 1 92 ? 7.643 3.062 7.299 1.00 96.88 92 PHE A N 1
ATOM 768 C CA . PHE A 1 92 ? 6.316 3.620 7.041 1.00 96.88 92 PHE A CA 1
ATOM 769 C C . PHE A 1 92 ? 5.284 3.250 8.123 1.00 96.88 92 PHE A C 1
ATOM 771 O O . PHE A 1 92 ? 4.566 4.132 8.585 1.00 96.88 92 PHE A O 1
ATOM 778 N N . VAL A 1 93 ? 5.235 1.985 8.564 1.00 96.44 93 VAL A N 1
ATOM 779 C CA . VAL A 1 93 ? 4.347 1.519 9.650 1.00 96.44 93 VAL A CA 1
ATOM 780 C C . VAL A 1 93 ? 4.610 2.270 10.952 1.00 96.44 93 VAL A C 1
ATOM 782 O O . VAL A 1 93 ? 3.683 2.841 11.523 1.00 96.44 93 VAL A O 1
ATOM 785 N N . ARG A 1 94 ? 5.867 2.299 11.406 1.00 95.62 94 ARG A N 1
ATOM 786 C CA . ARG A 1 94 ? 6.252 2.914 12.682 1.00 95.62 94 ARG A CA 1
ATOM 787 C C . ARG A 1 94 ? 6.095 4.433 12.663 1.00 95.62 94 ARG A C 1
ATOM 789 O O . ARG A 1 94 ? 5.510 4.993 13.576 1.00 95.62 94 ARG A O 1
ATOM 796 N N . ASP A 1 95 ? 6.593 5.102 11.628 1.00 95.19 95 ASP A N 1
ATOM 797 C CA . ASP A 1 95 ? 6.624 6.569 11.558 1.00 95.19 95 ASP A CA 1
ATOM 798 C C . ASP A 1 95 ? 5.223 7.179 11.327 1.00 95.19 95 ASP A C 1
ATOM 800 O O . ASP A 1 95 ? 5.029 8.388 11.483 1.00 95.19 95 ASP A O 1
ATOM 804 N N . ASN A 1 96 ? 4.248 6.345 10.941 1.00 94.25 96 ASN A N 1
ATOM 805 C CA . ASN A 1 96 ? 2.829 6.683 10.891 1.00 94.25 96 ASN A CA 1
ATOM 806 C C . ASN A 1 96 ? 2.028 6.054 12.043 1.00 94.25 96 ASN A C 1
ATOM 808 O O . ASN A 1 96 ? 0.809 6.082 11.952 1.00 94.25 96 ASN A O 1
ATOM 812 N N . ASP A 1 97 ? 2.624 5.491 13.101 1.00 93.88 97 ASP A N 1
ATOM 813 C CA . ASP A 1 97 ? 1.888 4.859 14.214 1.00 93.88 97 ASP A CA 1
ATOM 814 C C . ASP A 1 97 ? 0.779 3.874 13.726 1.00 93.88 97 ASP A C 1
ATOM 816 O O . ASP A 1 97 ? -0.353 3.939 14.202 1.00 93.88 97 ASP A O 1
ATOM 820 N N . LEU A 1 98 ? 1.009 3.047 12.688 1.00 94.88 98 LEU A N 1
ATOM 821 C CA . LEU A 1 98 ? -0.040 2.178 12.111 1.00 94.88 98 LEU A CA 1
ATOM 822 C C . LEU A 1 98 ? -0.411 1.009 13.037 1.00 94.88 98 LEU A C 1
ATOM 824 O O . LEU A 1 98 ? 0.454 0.234 13.446 1.00 94.88 98 LEU A O 1
ATOM 828 N N . GLU A 1 99 ? -1.711 0.831 13.291 1.00 94.50 99 GLU A N 1
ATOM 829 C CA . GLU A 1 99 ? -2.241 -0.225 14.159 1.00 94.50 99 GLU A CA 1
ATOM 830 C C . GLU A 1 99 ? -3.014 -1.308 13.384 1.00 94.50 99 GLU A C 1
ATOM 832 O O . GLU A 1 99 ? -3.485 -1.114 12.259 1.00 94.50 99 GLU A O 1
ATOM 837 N N . VAL A 1 100 ? -3.188 -2.478 14.009 1.00 94.50 100 VAL A N 1
ATOM 838 C CA . VAL A 1 100 ? -4.057 -3.539 13.479 1.00 94.50 100 VAL A CA 1
ATOM 839 C C . VAL A 1 100 ? -5.511 -3.062 13.498 1.00 94.50 100 VAL A C 1
ATOM 841 O O . VAL A 1 100 ? -6.026 -2.636 14.531 1.00 94.50 100 VAL A O 1
ATOM 844 N N . GLY A 1 101 ? -6.184 -3.178 12.353 1.00 91.94 101 GLY A N 1
ATOM 845 C CA . GLY A 1 101 ? -7.549 -2.694 12.140 1.00 91.94 101 GLY A CA 1
ATOM 846 C C . GLY A 1 101 ? -7.642 -1.352 11.409 1.00 91.94 101 GLY A C 1
ATOM 847 O O . GLY A 1 101 ? -8.708 -1.055 10.874 1.00 91.94 101 GLY A O 1
ATOM 848 N N . ASP A 1 102 ? -6.554 -0.581 11.306 1.00 94.44 102 ASP A N 1
ATOM 849 C CA . ASP A 1 102 ? -6.514 0.602 10.438 1.00 94.44 102 ASP A CA 1
ATOM 850 C C . ASP A 1 102 ? -6.678 0.210 8.961 1.00 94.44 102 ASP A C 1
ATOM 852 O O . ASP A 1 102 ? -6.331 -0.900 8.556 1.00 94.44 102 ASP A O 1
ATOM 856 N N . VAL A 1 103 ? -7.186 1.115 8.121 1.00 95.56 103 VAL A N 1
ATOM 857 C CA . VAL A 1 103 ? -7.276 0.887 6.669 1.00 95.56 103 VAL A CA 1
ATOM 858 C C . VAL A 1 103 ? -6.422 1.900 5.923 1.00 95.56 103 VAL A C 1
ATOM 860 O O . VAL A 1 103 ? -6.636 3.106 6.022 1.00 95.56 103 VAL A O 1
ATOM 863 N N . CYS A 1 104 ? -5.490 1.406 5.112 1.00 96.94 104 CYS A N 1
ATOM 864 C CA . CYS A 1 104 ? -4.732 2.223 4.172 1.00 96.94 104 CYS A CA 1
ATOM 865 C C . CYS A 1 104 ? -5.328 2.094 2.769 1.00 96.94 104 CYS A C 1
ATOM 867 O O . CYS A 1 104 ? -5.577 0.988 2.283 1.00 96.94 104 CYS A O 1
ATOM 869 N N . VAL A 1 105 ? -5.523 3.224 2.095 1.00 97.50 105 VAL A N 1
ATOM 870 C CA . VAL A 1 105 ? -5.895 3.278 0.680 1.00 97.50 105 VAL A CA 1
ATOM 871 C C . VAL A 1 105 ? -4.707 3.802 -0.111 1.00 97.50 105 VAL A C 1
ATOM 873 O O . VAL A 1 105 ? -4.293 4.947 0.067 1.00 97.50 105 VAL A O 1
ATOM 876 N N . PHE A 1 106 ? -4.159 2.950 -0.973 1.00 97.69 106 PHE A N 1
ATOM 877 C CA . PHE A 1 106 ? -3.000 3.237 -1.811 1.00 97.69 106 PHE A CA 1
ATOM 878 C C . PHE A 1 106 ? -3.480 3.660 -3.195 1.00 97.69 106 PHE A C 1
ATOM 880 O O . PHE A 1 106 ? -4.129 2.882 -3.892 1.00 97.69 106 PHE A O 1
ATOM 887 N N . ILE A 1 107 ? -3.163 4.892 -3.583 1.00 97.69 107 ILE A N 1
ATOM 888 C CA . ILE A 1 107 ? -3.577 5.530 -4.834 1.00 97.69 107 ILE A CA 1
ATOM 889 C C . ILE A 1 107 ? -2.325 5.675 -5.697 1.00 97.69 107 ILE A C 1
ATOM 891 O O . ILE A 1 107 ? -1.425 6.436 -5.340 1.00 97.69 107 ILE A O 1
ATOM 895 N N . LEU A 1 108 ? -2.242 4.934 -6.800 1.00 96.44 108 LEU A N 1
ATOM 896 C CA . LEU A 1 108 ? -1.100 4.976 -7.711 1.00 96.44 108 LEU A CA 1
ATOM 897 C C . LEU A 1 108 ? -1.148 6.262 -8.536 1.00 96.44 108 LEU A C 1
ATOM 899 O O . LEU A 1 108 ? -2.061 6.446 -9.336 1.00 96.44 108 LEU A O 1
ATOM 903 N N . LEU A 1 109 ? -0.160 7.134 -8.357 1.00 94.88 109 LEU A N 1
ATOM 904 C CA . LEU A 1 109 ? -0.048 8.360 -9.139 1.00 94.88 109 LEU A CA 1
ATOM 905 C C . LEU A 1 109 ? 0.626 8.082 -10.487 1.00 94.88 109 LEU A C 1
ATOM 907 O O . LEU A 1 109 ? 1.463 7.183 -10.626 1.00 94.88 109 LEU A O 1
ATOM 911 N N . GLU A 1 110 ? 0.274 8.887 -11.484 1.00 89.44 110 GLU A N 1
ATOM 912 C CA . GLU A 1 110 ? 0.954 8.883 -12.771 1.00 89.44 110 GLU A CA 1
ATOM 913 C C . GLU A 1 110 ? 2.244 9.700 -12.667 1.00 89.44 110 GLU A C 1
ATOM 915 O O . GLU A 1 110 ? 2.250 10.923 -12.744 1.00 89.44 110 GLU A O 1
ATOM 920 N N . SER A 1 111 ? 3.350 9.000 -12.421 1.00 85.50 111 SER A N 1
ATOM 921 C CA . SER A 1 111 ? 4.690 9.580 -12.355 1.00 85.50 111 SER A CA 1
ATOM 922 C C . SER A 1 111 ? 5.738 8.641 -12.955 1.00 85.50 111 SER A C 1
ATOM 924 O O . SER A 1 111 ? 5.516 7.429 -13.083 1.00 85.50 111 SER A O 1
ATOM 926 N N . THR A 1 112 ? 6.904 9.209 -13.279 1.00 83.75 112 THR A N 1
ATOM 927 C CA . THR A 1 112 ? 8.098 8.491 -13.761 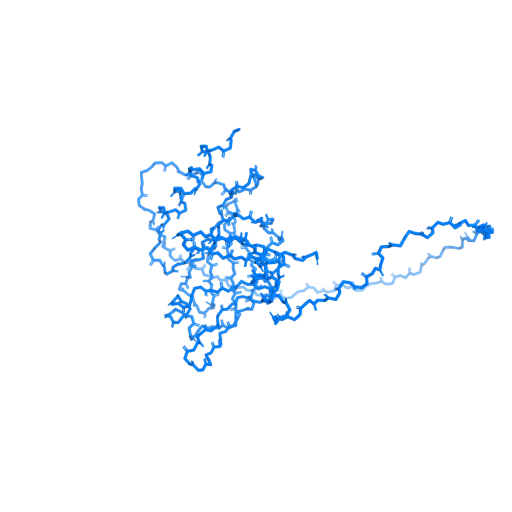1.00 83.75 112 THR A CA 1
ATOM 928 C C . THR A 1 112 ? 8.597 7.464 -12.741 1.00 83.75 112 THR A C 1
ATOM 930 O O . THR A 1 112 ? 8.893 6.323 -13.093 1.00 83.75 112 THR A O 1
ATOM 933 N N . LYS A 1 113 ? 8.622 7.841 -11.456 1.00 89.19 113 LYS A N 1
ATOM 934 C CA . LYS A 1 113 ? 8.856 6.941 -10.316 1.00 89.19 113 LYS A CA 1
ATOM 935 C C . LYS A 1 113 ? 7.570 6.215 -9.904 1.00 89.19 113 LYS A C 1
ATOM 937 O O . LYS A 1 113 ? 6.464 6.629 -10.256 1.00 89.19 113 LYS A O 1
ATOM 942 N N . THR A 1 114 ? 7.696 5.134 -9.138 1.00 93.62 114 THR A N 1
ATOM 943 C CA . THR A 1 114 ? 6.551 4.356 -8.636 1.00 93.62 114 THR A CA 1
ATOM 944 C C . THR A 1 114 ? 5.941 5.036 -7.407 1.00 93.62 114 THR A C 1
ATOM 946 O O . THR A 1 114 ? 6.282 4.710 -6.274 1.00 93.62 114 THR A O 1
ATOM 949 N N . THR A 1 115 ? 5.053 6.009 -7.605 1.00 96.06 115 THR A N 1
ATOM 950 C CA . THR A 1 115 ? 4.544 6.845 -6.504 1.00 96.06 115 THR A CA 1
ATOM 951 C C . THR A 1 115 ? 3.135 6.448 -6.077 1.00 96.06 115 THR A C 1
ATOM 953 O O . THR A 1 115 ? 2.225 6.365 -6.900 1.00 96.06 115 THR A O 1
ATOM 956 N N . PHE A 1 116 ? 2.929 6.269 -4.773 1.00 97.31 116 PHE A N 1
ATOM 957 C CA . PHE A 1 116 ? 1.620 6.058 -4.165 1.00 97.31 116 PHE A CA 1
ATOM 958 C C . PHE A 1 116 ? 1.290 7.184 -3.189 1.00 97.31 116 PHE A C 1
ATOM 960 O O . PHE A 1 116 ? 2.011 7.401 -2.216 1.00 97.31 116 PHE A O 1
ATOM 967 N N . ARG A 1 117 ? 0.145 7.844 -3.378 1.00 97.12 117 ARG A N 1
ATOM 968 C CA . ARG A 1 117 ? -0.480 8.626 -2.306 1.00 97.12 117 ARG A CA 1
ATOM 969 C C . ARG A 1 117 ? -1.243 7.667 -1.397 1.00 97.12 117 ARG A C 1
ATOM 971 O O . ARG A 1 117 ? -2.041 6.872 -1.888 1.00 97.12 117 ARG A O 1
ATOM 978 N N . VAL A 1 118 ? -1.013 7.745 -0.091 1.00 97.31 118 VAL A N 1
ATOM 979 C CA . VAL A 1 118 ? -1.640 6.866 0.901 1.00 97.31 118 VAL A CA 1
ATOM 980 C C . VAL A 1 118 ? -2.577 7.678 1.787 1.00 97.31 118 VAL A C 1
ATOM 982 O O . VAL A 1 118 ? -2.160 8.644 2.424 1.00 97.31 118 VAL A O 1
ATOM 985 N N . ALA A 1 119 ? -3.849 7.283 1.827 1.00 95.38 119 ALA A N 1
ATOM 986 C CA . ALA A 1 119 ? -4.824 7.780 2.793 1.00 95.38 119 ALA A CA 1
ATOM 987 C C . ALA A 1 119 ? -4.988 6.749 3.918 1.00 95.38 119 ALA A C 1
ATOM 989 O O . ALA A 1 119 ? -5.166 5.563 3.638 1.00 95.38 119 ALA A O 1
ATOM 990 N N . ILE A 1 120 ? -4.908 7.186 5.176 1.00 94.81 120 ILE A N 1
ATOM 991 C CA . ILE A 1 120 ? -4.942 6.310 6.354 1.00 94.81 120 ILE A CA 1
ATOM 992 C C . ILE A 1 120 ? -6.215 6.599 7.154 1.00 94.81 120 ILE A C 1
ATOM 994 O O . ILE A 1 120 ? -6.433 7.723 7.604 1.00 94.81 120 ILE A O 1
ATOM 998 N N . PHE A 1 121 ? -7.037 5.573 7.347 1.00 93.19 121 PHE A N 1
ATOM 999 C CA . PHE A 1 121 ? -8.308 5.625 8.061 1.00 93.19 121 PHE A CA 1
ATOM 1000 C C . PHE A 1 121 ? -8.179 4.861 9.379 1.00 93.19 121 PHE A C 1
ATOM 1002 O O . PHE A 1 121 ? -7.917 3.657 9.370 1.00 93.19 121 PHE A O 1
ATOM 1009 N N . ARG A 1 122 ? -8.339 5.569 10.503 1.00 91.12 122 ARG A N 1
ATOM 1010 C CA . ARG A 1 122 ? -8.108 5.024 11.848 1.00 91.12 122 ARG A CA 1
ATOM 1011 C C . ARG A 1 122 ? -9.356 4.414 12.455 1.00 91.12 122 ARG A C 1
ATOM 1013 O O . ARG A 1 122 ? -10.411 5.049 12.456 1.00 91.12 122 ARG A O 1
ATOM 1020 N N . PHE A 1 123 ? -9.216 3.211 13.006 1.00 82.69 123 PHE A N 1
ATOM 1021 C CA . PHE A 1 123 ? -10.322 2.494 13.657 1.00 82.69 123 PHE A CA 1
ATOM 1022 C C . PHE A 1 123 ? -10.155 2.324 15.166 1.00 82.69 123 PHE A C 1
ATOM 1024 O O . PHE A 1 123 ? -11.145 2.064 15.856 1.00 82.69 123 PHE A O 1
ATOM 1031 N N . ASN A 1 124 ? -8.946 2.520 15.687 1.00 70.12 124 ASN A N 1
ATOM 1032 C CA . ASN A 1 124 ? -8.694 2.684 17.114 1.00 70.12 124 ASN A CA 1
ATOM 1033 C C . ASN A 1 124 ? -8.501 4.178 17.405 1.00 70.12 124 ASN A C 1
ATOM 1035 O O . ASN A 1 124 ? -7.892 4.897 16.616 1.00 70.12 124 ASN A O 1
ATOM 1039 N N . GLY A 1 125 ? -9.080 4.662 18.507 1.00 55.97 125 GLY A N 1
ATOM 1040 C CA . GLY A 1 125 ? -9.319 6.090 18.772 1.00 55.97 125 GLY A CA 1
ATOM 1041 C C . GLY A 1 125 ? -8.090 6.957 19.074 1.00 55.97 125 GLY A C 1
ATOM 1042 O O . GLY A 1 125 ? -8.256 8.053 19.599 1.00 55.97 125 GLY A O 1
ATOM 1043 N N . ASN A 1 126 ? -6.878 6.505 18.748 1.00 53.28 126 ASN A N 1
ATOM 1044 C CA . ASN A 1 126 ? -5.647 7.285 18.866 1.00 53.28 126 ASN A CA 1
ATOM 1045 C C . ASN A 1 126 ? -5.570 8.299 17.710 1.00 53.28 126 ASN A C 1
ATOM 1047 O O . ASN A 1 126 ? -4.828 8.140 16.739 1.00 53.28 126 ASN A O 1
ATOM 1051 N N . SER A 1 127 ? -6.393 9.346 17.790 1.00 53.38 127 SER A N 1
ATOM 1052 C CA . SER A 1 127 ? -6.607 10.353 16.747 1.00 53.38 127 SER A CA 1
ATOM 1053 C C . SER A 1 127 ? -5.431 11.328 16.574 1.00 53.38 127 SER A C 1
ATOM 1055 O O . SER A 1 127 ? -5.554 12.534 16.760 1.00 53.38 127 SER A O 1
ATOM 1057 N N . LYS A 1 128 ? -4.297 10.824 16.074 1.00 46.69 128 LYS A N 1
ATOM 1058 C CA . LYS A 1 128 ? -3.2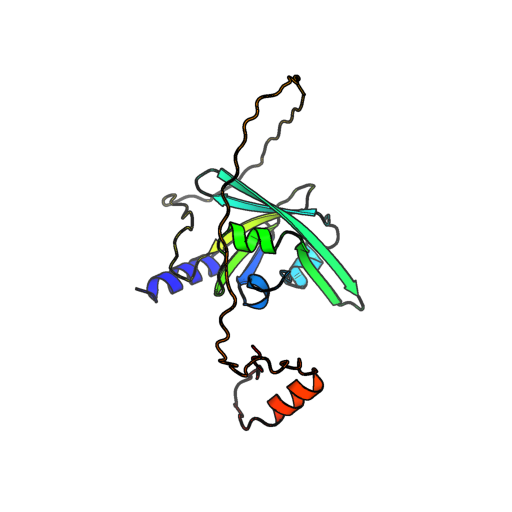92 11.644 15.366 1.00 46.69 128 LYS A CA 1
ATOM 1059 C C . LYS A 1 128 ? -3.565 11.757 13.857 1.00 46.69 128 LYS A C 1
ATOM 1061 O O . LYS A 1 128 ? -2.696 12.170 13.093 1.00 46.69 128 LYS A O 1
ATOM 1066 N N . SER A 1 129 ? -4.752 11.369 13.386 1.00 48.09 129 SER A N 1
ATOM 1067 C CA . SER A 1 129 ? -5.136 11.547 11.983 1.00 48.09 129 SER A CA 1
ATOM 1068 C C . SER A 1 129 ? -5.300 13.038 11.654 1.00 48.09 129 SER A C 1
ATOM 1070 O O . SER A 1 129 ? -6.142 13.687 12.282 1.00 48.09 129 SER A O 1
ATOM 1072 N N . PRO A 1 130 ? -4.611 13.580 10.634 1.00 43.31 130 PRO A N 1
ATOM 1073 C CA . PRO A 1 130 ? -4.956 14.875 10.074 1.00 43.31 130 PRO A CA 1
ATOM 1074 C C . PRO A 1 130 ? -6.266 14.726 9.294 1.00 43.31 130 PRO A C 1
ATOM 1076 O O . PRO A 1 130 ? -6.275 14.376 8.115 1.00 43.31 130 PRO A O 1
ATOM 1079 N N . ILE A 1 131 ? -7.385 14.961 9.979 1.00 41.06 131 ILE A N 1
ATOM 1080 C CA . ILE A 1 131 ? -8.699 15.087 9.351 1.00 41.06 131 ILE A CA 1
ATOM 1081 C C . ILE A 1 131 ? -8.659 16.364 8.515 1.00 41.06 131 ILE A C 1
ATOM 1083 O O . ILE A 1 131 ? -8.594 17.466 9.054 1.00 41.06 131 ILE A O 1
ATOM 1087 N N . SER A 1 132 ? -8.712 16.225 7.194 1.00 43.59 132 SER A N 1
ATOM 1088 C CA . SER A 1 132 ? -8.979 17.354 6.311 1.00 43.59 132 SER A CA 1
ATOM 1089 C C . SER A 1 132 ? -10.439 17.774 6.481 1.00 43.59 132 SER A C 1
ATOM 1091 O O . SER A 1 132 ? -11.328 17.207 5.843 1.00 43.59 132 SER A O 1
ATOM 1093 N N . GLN A 1 133 ? -10.685 18.755 7.349 1.00 34.56 133 GLN A N 1
ATOM 1094 C CA . GLN A 1 133 ? -11.872 19.591 7.235 1.00 34.56 133 GLN A CA 1
ATOM 1095 C C . GLN A 1 133 ? -11.678 20.530 6.041 1.00 34.56 133 GLN A C 1
ATOM 1097 O O . GLN A 1 133 ? -10.840 21.427 6.069 1.00 34.56 133 GLN A O 1
ATOM 1102 N N . ALA A 1 134 ? -12.466 20.307 4.999 1.00 34.06 134 ALA A N 1
ATOM 1103 C CA . ALA A 1 134 ? -12.854 21.322 4.034 1.00 34.06 134 ALA A CA 1
ATOM 1104 C C . ALA A 1 134 ? -14.365 21.152 3.845 1.00 34.06 134 ALA A C 1
ATOM 1106 O O . ALA A 1 134 ? -14.845 20.019 3.756 1.00 34.06 134 ALA A O 1
ATOM 1107 N N . HIS A 1 135 ? -15.100 22.259 3.906 1.00 33.09 135 HIS A N 1
ATOM 1108 C CA . HIS A 1 135 ? -16.559 22.248 3.920 1.00 33.09 135 HIS A CA 1
ATOM 1109 C C . HIS A 1 135 ? -17.175 21.826 2.576 1.00 33.09 135 HIS A C 1
ATOM 1111 O O . HIS A 1 135 ? -16.523 21.787 1.537 1.00 33.09 135 HIS A O 1
ATOM 1117 N N . GLU A 1 136 ? -18.457 21.493 2.690 1.00 34.31 136 GLU A N 1
ATOM 1118 C CA . GLU A 1 136 ? -19.512 21.346 1.684 1.00 34.31 136 GLU A CA 1
ATOM 1119 C C . GLU A 1 136 ? -19.237 21.828 0.244 1.00 34.31 136 GLU A C 1
ATOM 1121 O O . GLU A 1 136 ? -18.823 22.956 0.002 1.00 34.31 136 GLU A O 1
ATOM 1126 N N . GLY A 1 137 ? -19.660 21.002 -0.722 1.00 35.94 137 GLY A N 1
ATOM 1127 C CA . GLY A 1 137 ? -20.104 21.479 -2.037 1.00 35.94 137 GLY A CA 1
ATOM 1128 C C . GLY A 1 137 ? -19.019 21.802 -3.069 1.00 35.94 137 GLY A C 1
ATOM 1129 O O . GLY A 1 137 ? -18.860 22.951 -3.461 1.00 35.94 137 GLY A O 1
ATOM 1130 N N . GLY A 1 138 ? -18.347 20.786 -3.621 1.00 29.48 138 GLY A N 1
ATOM 1131 C CA . GLY A 1 138 ? -17.519 20.983 -4.817 1.00 29.48 138 GLY A CA 1
ATOM 1132 C C . GLY A 1 138 ? -16.760 19.737 -5.266 1.00 29.48 138 GLY A C 1
ATOM 1133 O O . GLY A 1 138 ? -16.169 19.028 -4.455 1.00 29.48 138 GLY A O 1
ATOM 1134 N N . ALA A 1 139 ? -16.756 19.463 -6.572 1.00 31.53 139 ALA A N 1
ATOM 1135 C CA . ALA A 1 139 ? -15.956 18.383 -7.142 1.00 31.53 139 ALA A CA 1
ATOM 1136 C C . ALA A 1 139 ? -14.459 18.739 -7.086 1.00 31.53 139 ALA A C 1
ATOM 1138 O O . ALA A 1 139 ? -14.018 19.692 -7.725 1.00 31.53 139 ALA A O 1
ATOM 1139 N N . ILE A 1 140 ? -13.662 17.954 -6.355 1.00 34.41 140 ILE A N 1
ATOM 1140 C CA . ILE A 1 140 ? -12.212 18.174 -6.258 1.00 34.41 140 ILE A CA 1
ATOM 1141 C C . ILE A 1 140 ? -11.525 17.668 -7.535 1.00 34.41 140 ILE A C 1
ATOM 1143 O O . ILE A 1 140 ? -11.137 16.503 -7.645 1.00 34.41 140 ILE A O 1
ATOM 1147 N N . ARG A 1 141 ? -11.349 18.578 -8.495 1.00 30.62 141 ARG A N 1
ATOM 1148 C CA . ARG A 1 141 ? -10.384 18.459 -9.595 1.00 30.62 141 ARG A CA 1
ATOM 1149 C C . ARG A 1 141 ? -9.002 18.818 -9.044 1.00 30.62 141 ARG A C 1
ATOM 1151 O O . ARG A 1 141 ? -8.800 19.927 -8.563 1.00 30.62 141 ARG A O 1
ATOM 1158 N N . VAL A 1 142 ? -8.066 17.872 -9.079 1.00 30.72 142 VAL A N 1
ATOM 1159 C CA . VAL A 1 142 ? -6.653 18.100 -8.734 1.00 30.72 142 VAL A CA 1
ATOM 1160 C C . VAL A 1 142 ? -5.848 18.196 -10.020 1.00 30.72 142 VAL A C 1
ATOM 1162 O O . VAL A 1 142 ? -5.776 17.220 -10.764 1.00 30.72 142 VAL A O 1
ATOM 1165 N N . GLU A 1 143 ? -5.267 19.366 -10.269 1.00 30.95 143 GLU A N 1
ATOM 1166 C CA . GLU A 1 143 ? -4.320 19.582 -11.367 1.00 30.95 143 GLU A CA 1
ATOM 1167 C C . GLU A 1 143 ? -2.867 19.385 -10.906 1.00 30.95 143 GLU A C 1
ATOM 1169 O O . GLU A 1 143 ? -2.601 19.106 -9.733 1.00 30.95 143 GLU A O 1
ATOM 1174 N N . ALA A 1 144 ? -1.954 19.395 -11.877 1.00 30.16 144 ALA A N 1
ATOM 1175 C CA . ALA A 1 144 ? -0.625 18.804 -11.776 1.00 30.16 144 ALA A CA 1
ATOM 1176 C C . ALA A 1 144 ? 0.396 19.638 -10.976 1.00 30.16 144 ALA A C 1
ATOM 1178 O O . ALA A 1 144 ? 0.176 20.797 -10.634 1.00 30.16 144 ALA A O 1
ATOM 1179 N N . GLU A 1 145 ? 1.527 19.001 -10.669 1.00 40.22 145 GLU A N 1
ATOM 1180 C CA . GLU A 1 145 ? 2.686 19.635 -10.037 1.00 40.22 145 GLU A CA 1
ATOM 1181 C C . GLU A 1 145 ? 3.503 20.448 -11.044 1.00 40.22 145 GLU A C 1
ATOM 1183 O O . GLU A 1 145 ? 3.548 20.105 -12.225 1.00 40.22 145 GLU A O 1
ATOM 1188 N N . GLU A 1 146 ? 4.270 21.416 -10.544 1.00 31.98 146 GLU A N 1
ATOM 1189 C CA . GLU A 1 146 ? 5.496 21.850 -11.210 1.00 31.98 146 GLU A CA 1
ATOM 1190 C C . GLU A 1 146 ? 6.683 21.703 -10.246 1.00 31.98 146 GLU A C 1
ATOM 1192 O O . GLU A 1 146 ? 6.566 21.909 -9.034 1.00 31.98 146 GLU A O 1
ATOM 1197 N N . ILE A 1 147 ? 7.813 21.256 -10.791 1.00 32.62 147 ILE A N 1
ATOM 1198 C CA . ILE A 1 147 ? 9.043 20.912 -10.074 1.00 32.62 147 ILE A CA 1
ATOM 1199 C C . ILE A 1 147 ? 10.099 21.938 -10.469 1.00 32.62 147 ILE A C 1
ATOM 1201 O O . ILE A 1 147 ? 10.289 22.164 -11.662 1.00 32.62 147 ILE A O 1
ATOM 1205 N N . LEU A 1 148 ? 10.887 22.444 -9.515 1.00 26.84 148 LEU A N 1
ATOM 1206 C CA . LEU A 1 148 ? 12.214 22.952 -9.856 1.00 26.84 148 LEU A CA 1
ATOM 1207 C C . LEU A 1 148 ? 13.281 22.566 -8.829 1.00 26.84 148 LEU A C 1
ATOM 1209 O O . LEU A 1 148 ? 13.073 22.575 -7.618 1.00 26.84 148 LEU A O 1
ATOM 1213 N N . THR A 1 149 ? 14.427 22.187 -9.378 1.00 34.38 149 THR A N 1
ATOM 1214 C CA . THR A 1 149 ? 15.649 21.728 -8.720 1.00 34.38 149 THR A CA 1
ATOM 1215 C C . THR A 1 149 ? 16.662 22.857 -8.558 1.00 34.38 149 THR A C 1
ATOM 1217 O O . THR A 1 149 ? 16.837 23.626 -9.501 1.00 34.38 149 THR A O 1
ATOM 1220 N N . ASN A 1 150 ? 17.471 22.829 -7.497 1.00 31.27 150 ASN A N 1
ATOM 1221 C CA . ASN A 1 150 ? 18.918 23.054 -7.614 1.00 31.27 150 ASN A CA 1
ATOM 1222 C C . ASN A 1 150 ? 19.707 22.526 -6.401 1.00 31.27 150 ASN A C 1
ATOM 1224 O O . ASN A 1 150 ? 19.232 22.499 -5.269 1.00 31.27 150 ASN A O 1
ATOM 1228 N N . GLU A 1 151 ? 20.940 22.109 -6.677 1.00 35.91 151 GLU A N 1
ATOM 1229 C CA . GLU A 1 151 ? 22.011 21.869 -5.705 1.00 35.91 151 GLU A CA 1
ATOM 1230 C C . GLU A 1 151 ? 23.021 23.030 -5.798 1.00 35.91 151 GLU A C 1
ATOM 1232 O O . GLU A 1 151 ? 23.114 23.649 -6.860 1.00 35.91 151 GLU A O 1
ATOM 1237 N N . THR A 1 152 ? 23.821 23.295 -4.751 1.00 29.12 152 THR A N 1
ATOM 1238 C CA . THR A 1 152 ? 25.304 23.429 -4.828 1.00 29.12 152 THR A CA 1
ATOM 1239 C C . THR A 1 152 ? 25.929 23.842 -3.480 1.00 29.12 152 THR A C 1
ATOM 1241 O O . THR A 1 152 ? 25.383 24.626 -2.711 1.00 29.12 152 THR A O 1
ATOM 1244 N N . LEU A 1 153 ? 27.110 23.275 -3.230 1.00 35.50 153 LEU A N 1
ATOM 1245 C CA . LEU A 1 153 ? 27.950 23.258 -2.025 1.00 35.50 153 LEU A CA 1
ATOM 1246 C C . LEU A 1 153 ? 28.593 24.595 -1.580 1.00 35.50 153 LEU A C 1
ATOM 1248 O O . LEU A 1 153 ? 29.055 25.374 -2.417 1.00 35.50 153 LEU A O 1
ATOM 1252 N N . ARG A 1 154 ? 28.787 24.745 -0.251 1.00 27.89 154 ARG A N 1
ATOM 1253 C CA . ARG A 1 154 ? 29.915 25.428 0.451 1.00 27.89 154 ARG A CA 1
ATOM 1254 C C . ARG A 1 154 ? 29.849 25.129 1.972 1.00 27.89 154 ARG A C 1
ATOM 1256 O O . ARG A 1 154 ? 28.745 24.976 2.473 1.00 27.89 154 ARG A O 1
ATOM 1263 N N . GLY A 1 155 ? 30.922 25.050 2.772 1.00 25.33 155 GLY A N 1
ATOM 1264 C CA . GLY A 1 155 ? 32.358 24.903 2.469 1.00 25.33 155 GLY A CA 1
ATOM 1265 C C . GLY A 1 155 ? 33.279 25.419 3.602 1.00 25.33 155 GLY A C 1
ATOM 1266 O O . GLY A 1 155 ? 33.420 26.630 3.731 1.00 25.33 155 GLY A O 1
ATOM 1267 N N . GLY A 1 156 ? 33.938 24.521 4.357 1.00 26.14 156 GLY A N 1
ATOM 1268 C CA . GLY A 1 156 ? 34.869 24.832 5.473 1.00 26.14 156 GLY A CA 1
ATOM 1269 C C . GLY A 1 156 ? 34.219 24.814 6.877 1.00 26.14 156 GLY A C 1
ATOM 1270 O O . GLY A 1 156 ? 33.003 24.929 6.974 1.00 26.14 156 GLY A O 1
ATOM 1271 N N . SER A 1 157 ? 34.945 24.657 7.995 1.00 30.16 157 SER A N 1
ATOM 1272 C CA . SER A 1 157 ? 36.379 24.358 8.184 1.00 30.16 157 SER A CA 1
ATOM 1273 C C . SER A 1 157 ? 36.635 23.655 9.535 1.00 30.16 157 SER A C 1
ATOM 1275 O O . SER A 1 157 ? 35.829 23.754 10.456 1.00 30.16 157 SER A O 1
ATOM 1277 N N . ILE A 1 158 ? 37.774 22.965 9.619 1.00 32.88 158 ILE A N 1
ATOM 1278 C CA . ILE A 1 158 ? 38.432 22.402 10.818 1.00 32.88 158 ILE A CA 1
ATOM 1279 C C . ILE A 1 158 ? 38.803 23.484 11.850 1.00 32.88 158 ILE A C 1
ATOM 1281 O O . ILE A 1 158 ? 38.970 24.637 11.452 1.00 32.88 158 ILE A O 1
ATOM 1285 N N . ASN A 1 159 ? 38.971 23.085 13.125 1.00 32.28 159 ASN A N 1
ATOM 1286 C CA . ASN A 1 159 ? 40.061 23.516 14.021 1.00 32.28 159 ASN A CA 1
ATOM 1287 C C . ASN A 1 159 ? 40.126 22.689 15.333 1.00 32.28 159 ASN A C 1
ATOM 1289 O O . ASN A 1 159 ? 39.114 22.421 15.977 1.00 32.28 159 ASN A O 1
ATOM 1293 N N . ASP A 1 160 ? 41.367 22.351 15.668 1.00 28.39 160 ASP A N 1
ATOM 1294 C CA . ASP A 1 160 ? 42.030 21.892 16.907 1.00 28.39 160 ASP A CA 1
ATOM 1295 C C . ASP A 1 160 ? 41.689 22.716 18.195 1.00 28.39 160 ASP A C 1
ATOM 1297 O O . ASP A 1 160 ? 41.058 23.763 18.081 1.00 28.39 160 ASP A O 1
ATOM 1301 N N . GLU A 1 161 ? 42.054 22.399 19.457 1.00 32.66 161 GLU A N 1
ATOM 1302 C CA . GLU A 1 161 ? 42.827 21.308 20.103 1.00 32.66 161 GLU A CA 1
ATOM 1303 C C . GLU A 1 161 ? 42.568 21.265 21.651 1.00 32.66 161 GLU A C 1
ATOM 1305 O O . GLU A 1 161 ? 42.062 22.224 22.224 1.00 32.66 161 GLU A O 1
ATOM 1310 N N . ILE A 1 162 ? 42.975 20.161 22.309 1.00 29.64 162 ILE A N 1
ATOM 1311 C CA . ILE A 1 162 ? 43.473 19.971 23.711 1.00 29.64 162 ILE A CA 1
ATOM 1312 C C . ILE A 1 162 ? 42.818 20.693 24.926 1.00 29.64 162 ILE A C 1
ATOM 1314 O O . ILE A 1 162 ? 42.855 21.910 25.073 1.00 29.64 162 ILE A O 1
ATOM 1318 N N . GLY A 1 163 ? 42.458 19.896 25.952 1.00 27.12 163 GLY A N 1
ATOM 1319 C CA . GLY A 1 163 ? 42.310 20.353 27.350 1.00 27.12 163 GLY A CA 1
ATOM 1320 C C . GLY A 1 163 ? 41.831 19.263 28.331 1.00 27.12 163 GLY A C 1
ATOM 1321 O O . GLY A 1 163 ? 40.640 18.980 28.398 1.00 27.12 163 GLY A O 1
ATOM 1322 N N . ASN A 1 164 ? 42.744 18.644 29.092 1.00 34.25 164 ASN A N 1
ATOM 1323 C CA . ASN A 1 164 ? 42.451 17.591 30.092 1.00 34.25 164 ASN A CA 1
ATOM 1324 C C . ASN A 1 164 ? 42.080 18.198 31.473 1.00 34.25 164 ASN A C 1
ATOM 1326 O O . ASN A 1 164 ? 42.468 19.339 31.735 1.00 34.25 164 ASN A O 1
ATOM 1330 N N . PRO A 1 165 ? 41.401 17.465 32.384 1.00 32.59 165 PRO A N 1
ATOM 1331 C CA . PRO A 1 165 ? 42.165 16.887 33.506 1.00 32.59 165 PRO A CA 1
ATOM 1332 C C . PRO A 1 165 ? 41.677 15.520 34.059 1.00 32.59 165 PRO A C 1
ATOM 1334 O O . PRO A 1 165 ? 40.568 15.057 33.801 1.00 32.59 165 PRO A O 1
ATOM 1337 N N . SER A 1 166 ? 42.530 14.909 34.896 1.00 27.88 166 SER A N 1
ATOM 1338 C CA . SER A 1 166 ? 42.233 13.809 35.843 1.00 27.88 166 SER A CA 1
ATOM 1339 C C . SER A 1 166 ? 41.172 14.219 36.896 1.00 27.88 166 SER A C 1
ATOM 1341 O O . SER A 1 166 ? 40.831 15.392 36.989 1.00 27.88 166 SER A O 1
ATOM 1343 N N . SER A 1 167 ? 40.560 13.360 37.726 1.00 32.62 167 SER A N 1
ATOM 1344 C CA . SER A 1 167 ? 40.995 12.143 38.446 1.00 32.62 167 SER A CA 1
ATOM 1345 C C . SER A 1 167 ? 39.751 11.285 38.770 1.00 32.62 167 SER A C 1
ATOM 1347 O O . SER A 1 167 ? 38.695 11.839 39.046 1.00 32.62 167 SER A O 1
ATOM 1349 N N . LEU A 1 168 ? 39.738 9.961 38.580 1.00 31.09 168 LEU A N 1
ATOM 1350 C CA . LEU A 1 168 ? 40.111 8.938 39.577 1.00 31.09 168 LEU A CA 1
ATOM 1351 C C . LEU A 1 168 ? 39.474 9.143 40.972 1.00 31.09 168 LEU A C 1
ATOM 1353 O O . LEU A 1 168 ? 40.026 9.874 41.788 1.00 31.09 168 LEU A O 1
ATOM 1357 N N . GLU A 1 169 ? 38.387 8.412 41.246 1.00 30.45 169 GLU A N 1
ATOM 1358 C CA . GLU A 1 169 ? 38.139 7.726 42.526 1.00 30.45 169 GLU A CA 1
ATOM 1359 C C . GLU A 1 169 ? 37.452 6.374 42.262 1.00 30.45 169 GLU A C 1
ATOM 1361 O O . GLU A 1 169 ? 36.714 6.198 41.291 1.00 30.45 169 GLU A O 1
ATOM 1366 N N . SER A 1 170 ? 37.742 5.395 43.115 1.00 30.92 170 SER A N 1
ATOM 1367 C CA . SER A 1 170 ? 37.390 3.980 42.964 1.00 30.92 170 SER A CA 1
ATOM 1368 C C . SER A 1 170 ? 36.978 3.404 44.311 1.00 30.92 170 SER A C 1
ATOM 1370 O O . SER A 1 170 ? 37.735 3.610 45.248 1.00 30.92 170 SER A O 1
ATOM 1372 N N . PHE A 1 171 ? 35.901 2.611 44.404 1.00 27.38 171 PHE A N 1
ATOM 1373 C CA . PHE A 1 171 ? 35.676 1.628 45.486 1.00 27.38 171 PHE A CA 1
ATOM 1374 C C . PHE A 1 171 ? 34.665 0.533 45.043 1.00 27.38 171 PHE A C 1
ATOM 1376 O O . PHE A 1 171 ? 34.078 0.665 43.966 1.00 27.38 171 PHE A O 1
ATOM 1383 N N . PRO A 1 172 ? 34.555 -0.621 45.744 1.00 37.12 172 PRO A N 1
ATOM 1384 C CA . PRO A 1 172 ? 34.408 -1.915 45.075 1.00 37.12 172 PRO A CA 1
ATOM 1385 C C . PRO A 1 172 ? 33.013 -2.545 45.193 1.00 37.12 172 PRO A C 1
ATOM 1387 O O . PRO A 1 172 ? 32.283 -2.321 46.154 1.00 37.12 172 PRO A O 1
ATOM 1390 N N . ALA A 1 173 ? 32.699 -3.454 44.266 1.00 32.25 173 ALA A N 1
ATOM 1391 C CA . ALA A 1 173 ? 31.556 -4.359 44.370 1.00 32.25 173 ALA A CA 1
ATOM 1392 C C . ALA A 1 173 ? 32.024 -5.778 44.740 1.00 32.25 173 ALA A C 1
ATOM 1394 O O . ALA A 1 173 ? 32.604 -6.491 43.919 1.00 32.25 173 ALA A O 1
ATOM 1395 N N . GLN A 1 174 ? 31.766 -6.192 45.983 1.00 38.03 174 GLN A N 1
ATOM 1396 C CA . GLN A 1 174 ? 31.894 -7.591 46.402 1.00 38.03 174 GLN A CA 1
ATOM 1397 C C . GLN A 1 174 ? 30.763 -8.444 45.811 1.00 38.03 174 GLN A C 1
ATOM 1399 O O . GLN A 1 174 ? 29.654 -7.968 45.570 1.00 38.03 174 GLN A O 1
ATOM 1404 N N . GLN A 1 175 ? 31.040 -9.733 45.610 1.00 34.91 175 GLN A N 1
ATOM 1405 C CA . GLN A 1 175 ? 30.025 -10.710 45.223 1.00 34.91 175 GLN A CA 1
ATOM 1406 C C . GLN A 1 175 ? 29.076 -10.993 46.394 1.00 34.91 175 GLN A C 1
ATOM 1408 O O . GLN A 1 175 ? 29.528 -11.233 47.511 1.00 34.91 175 GLN A O 1
ATOM 1413 N N . ALA A 1 176 ? 27.778 -11.079 46.106 1.00 32.12 176 ALA A N 1
ATOM 1414 C CA . ALA A 1 176 ? 26.813 -11.752 46.966 1.00 32.12 176 ALA A CA 1
ATOM 1415 C C . ALA A 1 176 ? 25.938 -12.678 46.114 1.00 32.12 176 ALA A C 1
ATOM 1417 O O . ALA A 1 176 ? 25.254 -12.256 45.183 1.00 32.12 176 ALA A O 1
ATOM 1418 N N . SER A 1 177 ? 25.996 -13.968 46.427 1.00 41.91 177 SER A N 1
ATOM 1419 C CA . SER A 1 177 ? 25.189 -15.024 45.825 1.00 41.91 177 SER A CA 1
ATOM 1420 C C . SER A 1 177 ? 23.724 -14.942 46.268 1.00 41.91 177 SER A C 1
ATOM 1422 O O . SER A 1 177 ? 23.454 -14.904 47.467 1.00 41.91 177 SER A O 1
ATOM 1424 N N . GLY A 1 178 ? 22.778 -15.031 45.330 1.00 30.52 178 GLY A N 1
ATOM 1425 C CA . GLY A 1 178 ? 21.350 -15.173 45.631 1.00 30.52 178 GLY A CA 1
ATOM 1426 C C . GLY A 1 178 ? 20.603 -15.867 44.493 1.00 30.52 178 GLY A C 1
ATOM 1427 O O . GLY A 1 178 ? 20.374 -15.277 43.441 1.00 30.52 178 GLY A O 1
ATOM 1428 N N . CYS A 1 179 ? 20.252 -17.140 44.682 1.00 36.56 179 CYS A N 1
ATOM 1429 C CA . CYS A 1 179 ? 19.546 -17.941 43.682 1.00 36.56 179 CYS A CA 1
ATOM 1430 C C . CYS A 1 179 ? 18.046 -17.613 43.644 1.00 36.56 179 CYS A C 1
ATOM 1432 O O . CYS A 1 179 ? 17.387 -17.709 44.673 1.00 36.56 179 CYS A O 1
ATOM 1434 N N . MET A 1 180 ? 17.496 -17.371 42.448 1.00 28.20 180 MET A N 1
ATOM 1435 C CA . MET A 1 180 ? 16.141 -17.811 42.081 1.00 28.20 180 MET A CA 1
ATOM 1436 C C . MET A 1 180 ? 16.079 -18.128 40.580 1.00 28.20 180 MET A C 1
ATOM 1438 O O . MET A 1 180 ? 15.842 -17.260 39.741 1.00 28.20 180 MET A O 1
ATOM 1442 N N . THR A 1 181 ? 16.281 -19.396 40.224 1.00 39.72 181 THR A N 1
ATOM 1443 C CA . THR A 1 181 ? 16.030 -19.895 38.866 1.00 39.72 181 THR A CA 1
ATOM 1444 C C . THR A 1 181 ? 14.528 -20.015 38.609 1.00 39.72 181 THR A C 1
ATOM 1446 O O . THR A 1 181 ? 13.875 -20.881 39.189 1.00 39.72 181 THR A O 1
ATOM 1449 N N . THR A 1 182 ? 13.980 -19.204 37.700 1.00 42.62 182 THR A N 1
ATOM 1450 C CA . THR A 1 182 ? 12.613 -19.375 37.178 1.00 42.62 182 THR A CA 1
ATOM 1451 C C . THR A 1 182 ? 12.644 -20.114 35.828 1.00 42.62 182 THR A C 1
ATOM 1453 O O . THR A 1 182 ? 13.164 -19.586 34.839 1.00 42.62 182 THR A O 1
ATOM 1456 N N . PRO A 1 183 ? 12.120 -21.352 35.738 1.00 41.19 183 PRO A N 1
ATOM 1457 C CA . PRO A 1 183 ? 12.221 -22.158 34.525 1.00 41.19 183 PRO A CA 1
ATOM 1458 C C . PRO A 1 183 ? 11.111 -21.805 33.524 1.00 41.19 183 PRO A C 1
ATOM 1460 O O . PRO A 1 183 ? 10.039 -22.400 33.539 1.00 41.19 183 PRO A O 1
ATOM 1463 N N . TRP A 1 184 ? 11.372 -20.857 32.617 1.00 35.50 184 TRP A N 1
ATOM 1464 C CA . TRP A 1 184 ? 10.471 -20.596 31.475 1.00 35.50 184 TRP A CA 1
ATOM 1465 C C . TRP A 1 184 ? 11.158 -20.493 30.105 1.00 35.50 184 TRP A C 1
ATOM 1467 O O . TRP A 1 184 ? 10.490 -20.314 29.089 1.00 35.50 184 TRP A O 1
ATOM 1477 N N . LYS A 1 185 ? 12.479 -20.712 30.027 1.00 44.00 185 LYS A N 1
ATOM 1478 C CA . LYS A 1 185 ? 13.193 -20.896 28.749 1.00 44.00 185 LYS A CA 1
ATOM 1479 C C . LYS A 1 185 ? 13.132 -22.345 28.254 1.00 44.00 185 LYS A C 1
ATOM 1481 O O . LYS A 1 185 ? 14.159 -22.970 28.001 1.00 44.00 185 LYS A O 1
ATOM 1486 N N . THR A 1 186 ? 11.923 -22.858 28.044 1.00 45.91 186 THR A N 1
ATOM 1487 C CA . THR A 1 186 ? 11.745 -23.983 27.117 1.00 45.91 186 THR A CA 1
ATOM 1488 C C . THR A 1 186 ? 11.776 -23.415 25.706 1.00 45.91 186 THR A C 1
ATOM 1490 O O . THR A 1 186 ? 10.964 -22.557 25.367 1.00 45.91 186 THR A O 1
ATOM 1493 N N . SER A 1 187 ? 12.712 -23.880 24.877 1.00 47.00 187 SER A N 1
ATOM 1494 C CA . SER A 1 187 ? 12.760 -23.522 23.457 1.00 47.00 187 SER A CA 1
ATOM 1495 C C . SER A 1 187 ? 11.436 -23.907 22.789 1.00 47.00 187 SER A C 1
ATOM 1497 O O . SER A 1 187 ? 11.165 -25.090 22.571 1.00 47.00 187 SER A O 1
ATOM 1499 N N . GLN A 1 188 ? 10.584 -22.920 22.494 1.00 63.19 188 GLN A N 1
ATOM 1500 C CA . GLN A 1 188 ? 9.319 -23.146 21.799 1.00 63.19 188 GLN A CA 1
ATOM 1501 C C . GLN A 1 188 ? 9.614 -23.498 20.341 1.00 63.19 188 GLN A C 1
ATOM 1503 O O . GLN A 1 188 ? 9.720 -22.642 19.460 1.00 63.19 188 GLN A O 1
ATOM 1508 N N . ARG A 1 189 ? 9.775 -24.801 20.095 1.00 71.69 189 ARG A N 1
ATOM 1509 C CA . ARG A 1 189 ? 9.975 -25.371 18.765 1.00 71.69 189 ARG A CA 1
ATOM 1510 C C . ARG A 1 189 ? 8.853 -24.894 17.841 1.00 71.69 189 ARG A C 1
ATOM 1512 O O . ARG A 1 189 ? 7.684 -25.226 18.038 1.00 71.69 189 ARG A O 1
ATOM 1519 N N . ARG A 1 190 ? 9.214 -24.137 16.799 1.00 74.31 190 ARG A N 1
ATOM 1520 C CA . ARG A 1 190 ? 8.280 -23.792 15.720 1.00 74.31 190 ARG A CA 1
ATOM 1521 C C . ARG A 1 190 ? 7.749 -25.082 15.103 1.00 74.31 190 ARG A C 1
ATOM 1523 O O . ARG A 1 190 ? 8.527 -25.917 14.646 1.00 74.31 190 ARG A O 1
ATOM 1530 N N . LEU A 1 191 ? 6.428 -25.223 15.098 1.00 79.62 191 LEU A N 1
ATOM 1531 C CA . LEU A 1 191 ? 5.757 -26.379 14.516 1.00 79.62 191 LEU A CA 1
ATOM 1532 C C . LEU A 1 191 ? 5.861 -26.304 12.993 1.00 79.62 191 LEU A C 1
ATOM 1534 O O . LEU A 1 191 ? 5.639 -25.244 12.397 1.00 79.62 191 LEU A O 1
ATOM 1538 N N . THR A 1 192 ? 6.178 -27.432 12.368 1.00 83.69 192 THR A N 1
ATOM 1539 C CA . THR A 1 192 ? 6.128 -27.588 10.911 1.00 83.69 192 THR A CA 1
ATOM 1540 C C . THR A 1 192 ? 4.687 -27.490 10.409 1.00 83.69 192 THR A C 1
ATOM 1542 O O . THR A 1 192 ? 3.736 -27.712 11.161 1.00 83.69 192 THR A O 1
ATOM 1545 N N . SER A 1 193 ? 4.494 -27.192 9.121 1.00 73.69 193 SER A N 1
ATOM 1546 C CA . SER A 1 193 ? 3.154 -27.106 8.518 1.00 73.69 193 SER A CA 1
ATOM 1547 C C . SER A 1 193 ? 2.326 -28.381 8.734 1.00 73.69 193 SER A C 1
ATOM 1549 O O . SER A 1 193 ? 1.133 -28.293 9.011 1.00 73.69 193 SER A O 1
ATOM 1551 N N . THR A 1 194 ? 2.966 -29.553 8.686 1.00 85.88 194 THR A N 1
ATOM 1552 C CA . THR A 1 194 ? 2.335 -30.861 8.921 1.00 85.88 194 THR A CA 1
ATOM 1553 C C . THR A 1 194 ? 1.886 -31.043 10.372 1.00 85.88 194 THR A C 1
ATOM 1555 O O . THR A 1 194 ? 0.796 -31.550 10.620 1.00 85.88 194 THR A O 1
ATOM 1558 N N . GLU A 1 195 ? 2.693 -30.607 11.344 1.00 84.50 195 GLU A N 1
ATOM 1559 C CA . GLU A 1 195 ? 2.319 -30.643 12.765 1.00 84.50 195 GLU A CA 1
ATOM 1560 C C . GLU A 1 195 ? 1.161 -29.678 13.055 1.00 84.50 195 GLU A C 1
ATOM 1562 O O . GLU A 1 195 ? 0.234 -30.035 13.780 1.00 84.50 195 GLU A O 1
ATOM 1567 N N . LYS A 1 196 ? 1.156 -28.492 12.429 1.00 85.69 196 LYS A N 1
ATOM 1568 C CA . LYS A 1 196 ? 0.040 -27.539 12.534 1.00 85.69 196 LYS A CA 1
ATOM 1569 C C . LYS A 1 196 ? -1.257 -28.104 11.956 1.00 85.69 196 LYS A C 1
ATOM 1571 O O . LYS A 1 196 ? -2.284 -27.986 12.612 1.00 85.69 196 LYS A O 1
ATOM 1576 N N . ALA A 1 197 ? -1.210 -28.737 10.781 1.00 81.75 197 ALA A N 1
ATOM 1577 C CA . ALA A 1 197 ? -2.382 -29.363 10.165 1.00 81.75 197 ALA A CA 1
ATOM 1578 C C . ALA A 1 197 ? -3.006 -30.423 11.090 1.00 81.75 197 ALA A C 1
ATOM 1580 O O . ALA A 1 197 ? -4.161 -30.283 11.472 1.00 81.75 197 ALA A O 1
ATOM 1581 N N . ARG A 1 198 ? -2.206 -31.384 11.580 1.00 87.81 198 ARG A N 1
ATOM 1582 C CA . ARG A 1 198 ? -2.680 -32.438 12.501 1.00 87.81 198 ARG A CA 1
ATOM 1583 C C . ARG A 1 198 ? -3.364 -31.887 13.754 1.00 87.81 198 ARG A C 1
ATOM 1585 O O . ARG A 1 198 ? -4.373 -32.434 14.185 1.00 87.81 198 ARG A O 1
ATOM 1592 N N . ILE A 1 199 ? -2.834 -30.806 14.334 1.00 83.44 199 ILE A N 1
ATOM 1593 C CA . ILE A 1 199 ? -3.451 -30.152 15.496 1.00 83.44 199 ILE A CA 1
ATOM 1594 C C . ILE A 1 199 ? -4.804 -29.544 15.107 1.00 83.44 199 ILE A C 1
ATOM 1596 O O . ILE A 1 199 ? -5.791 -29.780 15.796 1.00 83.44 199 ILE A O 1
ATOM 1600 N N . LEU A 1 200 ? -4.882 -28.809 13.995 1.00 82.75 200 LEU A N 1
ATOM 1601 C CA . LEU A 1 200 ? -6.129 -28.188 13.534 1.00 82.75 200 LEU A CA 1
ATOM 1602 C C . LEU A 1 200 ? -7.209 -29.221 13.165 1.00 82.75 200 LEU A C 1
ATOM 1604 O O . LEU A 1 200 ? -8.391 -28.998 13.448 1.00 82.75 200 LEU A O 1
ATOM 1608 N N . ASP A 1 201 ? -6.810 -30.356 12.597 1.00 84.00 201 ASP A N 1
ATOM 1609 C CA . ASP A 1 201 ? -7.701 -31.470 12.263 1.00 84.00 201 ASP A CA 1
ATOM 1610 C C . ASP A 1 201 ? -8.218 -32.177 13.528 1.00 84.00 201 ASP A C 1
ATOM 1612 O O . ASP A 1 201 ? -9.394 -32.518 13.600 1.00 84.00 201 ASP A O 1
ATOM 1616 N N . SER A 1 202 ? -7.385 -32.305 14.570 1.00 82.50 202 SER A N 1
ATOM 1617 C CA . SER A 1 202 ? -7.770 -32.918 15.855 1.00 82.50 202 SER A CA 1
ATOM 1618 C C . SER A 1 202 ? -8.733 -32.093 16.722 1.00 82.50 202 SER A C 1
ATOM 1620 O O . SER A 1 202 ? -9.247 -32.614 17.709 1.00 82.50 202 SER A O 1
ATOM 1622 N N . ILE A 1 203 ? -8.984 -30.819 16.394 1.00 81.31 203 ILE A N 1
ATOM 1623 C CA . ILE A 1 203 ? -9.907 -29.966 17.158 1.00 81.31 203 ILE A CA 1
ATOM 1624 C C . ILE A 1 203 ? -11.355 -30.295 16.755 1.00 81.31 203 ILE A C 1
ATOM 1626 O O . ILE A 1 203 ? -11.715 -30.000 15.606 1.00 81.31 203 ILE A O 1
ATOM 1630 N N . PRO A 1 204 ? -12.205 -30.810 17.670 1.00 69.06 204 PRO A N 1
ATOM 1631 C CA . PRO A 1 204 ? -13.613 -31.091 17.403 1.00 69.06 204 PRO A CA 1
ATOM 1632 C C . PRO A 1 204 ? -14.402 -29.777 17.346 1.00 69.06 204 PRO A C 1
ATOM 1634 O O . PRO A 1 204 ? -14.975 -29.311 18.328 1.00 69.06 204 PRO A O 1
ATOM 1637 N N . PHE A 1 205 ? -14.380 -29.145 16.177 1.00 76.88 205 PHE A N 1
ATOM 1638 C CA . PHE A 1 205 ? -15.182 -27.973 15.857 1.00 76.88 205 PHE A CA 1
ATOM 1639 C C . PHE A 1 205 ? -15.616 -28.060 14.397 1.00 76.88 205 PHE A C 1
ATOM 1641 O O . PHE A 1 205 ? -14.779 -28.008 13.488 1.00 76.88 205 PHE A O 1
ATOM 1648 N N . GLU A 1 206 ? -16.925 -28.177 14.211 1.00 76.31 206 GLU A N 1
ATOM 1649 C CA . GLU A 1 206 ? -17.620 -28.202 12.929 1.00 76.31 206 GLU A CA 1
ATOM 1650 C C . GLU A 1 206 ? -18.570 -27.000 12.857 1.00 76.31 206 GLU A C 1
ATOM 1652 O O . GLU A 1 206 ? -19.082 -26.527 13.871 1.00 76.31 206 GLU A O 1
ATOM 1657 N N . SER A 1 207 ? -18.780 -26.472 11.653 1.00 78.50 207 SER A N 1
ATOM 1658 C CA . SER A 1 207 ? -19.671 -25.339 11.400 1.00 78.50 207 SER A CA 1
ATOM 1659 C C . SER A 1 207 ? -20.238 -25.458 9.993 1.00 78.50 207 SER A C 1
ATOM 1661 O O . SER A 1 207 ? -19.488 -25.624 9.033 1.00 78.50 207 SER A O 1
ATOM 1663 N N . GLU A 1 208 ? -21.556 -25.303 9.869 1.00 79.19 208 GLU A N 1
ATOM 1664 C CA . GLU A 1 208 ? -22.287 -25.319 8.592 1.00 79.19 208 GLU A CA 1
ATOM 1665 C C . GLU A 1 208 ? -21.889 -24.163 7.657 1.00 79.19 208 GLU A C 1
ATOM 1667 O O . GLU A 1 208 ? -22.126 -24.207 6.451 1.00 79.19 208 GLU A O 1
ATOM 1672 N N . ARG A 1 209 ? -21.282 -23.101 8.205 1.00 74.50 209 ARG A N 1
ATOM 1673 C CA . ARG A 1 209 ? -20.763 -21.961 7.439 1.00 74.50 209 ARG A CA 1
ATOM 1674 C C . ARG A 1 209 ? -19.253 -22.098 7.241 1.00 74.50 209 ARG A C 1
ATOM 1676 O O . ARG A 1 209 ? -18.580 -22.461 8.207 1.00 74.50 209 ARG A O 1
ATOM 1683 N N . PRO A 1 210 ? -18.699 -21.739 6.064 1.00 82.12 210 PRO A N 1
ATOM 1684 C CA . PRO A 1 210 ? -17.260 -21.784 5.820 1.00 82.12 210 PRO A CA 1
ATOM 1685 C C . PRO A 1 210 ? -16.466 -21.019 6.884 1.00 82.12 210 PRO A C 1
ATOM 1687 O O . PRO A 1 210 ? -16.731 -19.847 7.153 1.00 82.12 210 PRO A O 1
ATOM 1690 N N . PHE A 1 211 ? -15.474 -21.685 7.470 1.00 80.88 211 PHE A N 1
ATOM 1691 C CA . PHE A 1 211 ? -14.627 -21.153 8.532 1.00 80.88 211 PHE A CA 1
ATOM 1692 C C . PHE A 1 211 ? -13.174 -21.598 8.331 1.00 80.88 211 PHE A C 1
ATOM 1694 O O . PHE A 1 211 ? -12.890 -22.520 7.569 1.00 80.88 211 PHE A O 1
ATOM 1701 N N . PHE A 1 212 ? -12.244 -20.939 9.018 1.00 79.69 212 PHE A N 1
ATOM 1702 C CA . PHE A 1 212 ? -10.821 -21.268 8.983 1.00 79.69 212 PHE A CA 1
ATOM 1703 C C . PHE A 1 212 ? -10.293 -21.410 10.414 1.00 79.69 212 PHE A C 1
ATOM 1705 O O . PHE A 1 212 ? -10.413 -20.492 11.223 1.00 79.69 212 PHE A O 1
ATOM 1712 N N . LYS A 1 213 ? -9.708 -22.569 10.740 1.00 82.56 213 LYS A N 1
ATOM 1713 C CA . LYS A 1 213 ? -9.037 -22.785 12.031 1.00 82.56 213 LYS A CA 1
ATOM 1714 C C . LYS A 1 213 ? -7.622 -22.187 11.963 1.00 82.56 213 LYS A C 1
ATOM 1716 O O . LYS A 1 213 ? -6.911 -22.406 10.984 1.00 82.56 213 LYS A O 1
ATOM 1721 N N . VAL A 1 214 ? -7.197 -21.447 12.990 1.00 83.81 214 VAL A N 1
ATOM 1722 C CA . VAL A 1 214 ? -5.864 -20.813 13.055 1.00 83.81 214 VAL A CA 1
ATOM 1723 C C . VAL A 1 214 ? -5.169 -21.209 14.349 1.00 83.81 214 VAL A C 1
ATOM 1725 O O . VAL A 1 214 ? -5.710 -21.000 15.431 1.00 83.81 214 VAL A O 1
ATOM 1728 N N . LEU A 1 215 ? -3.951 -21.743 14.243 1.00 82.94 215 LEU A N 1
ATOM 1729 C CA . LEU A 1 215 ? -3.112 -22.028 15.403 1.00 82.94 215 LEU A CA 1
ATOM 1730 C C . LEU A 1 215 ? -2.256 -20.801 15.736 1.00 82.94 215 LEU A C 1
ATOM 1732 O O . LEU A 1 215 ? -1.267 -20.524 15.051 1.00 82.94 215 LEU A O 1
ATOM 1736 N N . MET A 1 216 ? -2.626 -20.092 16.799 1.00 76.31 216 MET A N 1
ATOM 1737 C CA . MET A 1 216 ? -1.804 -19.027 17.373 1.00 76.31 216 MET A 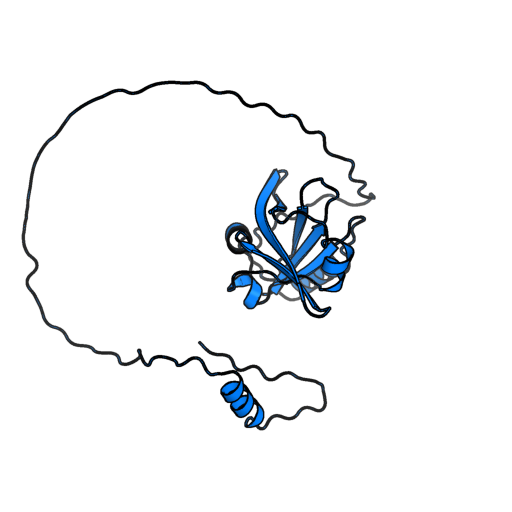CA 1
ATOM 1738 C C . MET A 1 216 ? -0.609 -19.649 18.107 1.00 76.31 216 MET A C 1
ATOM 1740 O O . MET A 1 216 ? -0.778 -20.568 18.906 1.00 76.31 216 MET A O 1
ATOM 1744 N N . GLN A 1 217 ? 0.597 -19.153 17.836 1.00 74.06 217 GLN A N 1
ATOM 1745 C CA . GLN A 1 217 ? 1.803 -19.466 18.607 1.00 74.06 217 GLN A CA 1
ATOM 1746 C C . GLN A 1 217 ? 2.363 -18.156 19.186 1.00 74.06 217 GLN A C 1
ATOM 1748 O O . GLN A 1 217 ? 2.291 -17.152 18.471 1.00 74.06 217 GLN A O 1
ATOM 1753 N N . PRO A 1 218 ? 2.888 -18.159 20.426 1.00 63.69 218 PRO A N 1
ATOM 1754 C CA . PRO A 1 218 ? 3.676 -17.050 20.968 1.00 63.69 218 PRO A CA 1
ATOM 1755 C C . PRO A 1 218 ? 4.930 -16.740 20.130 1.00 63.69 218 PRO A C 1
ATOM 1757 O O . PRO A 1 218 ? 5.461 -17.680 19.488 1.00 63.69 218 PRO A O 1
#

Organism: Trema orientale (NCBI:txid6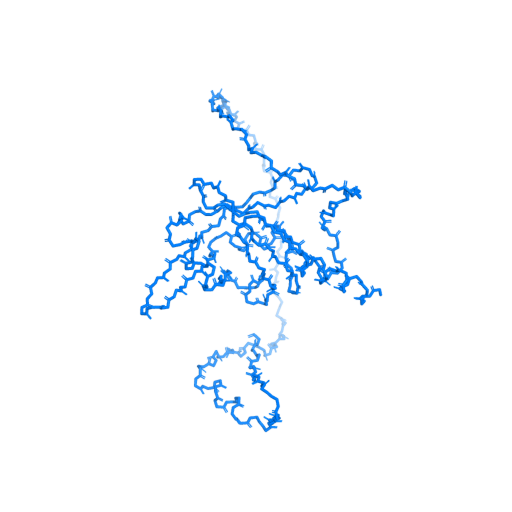3057)

Mean predicted aligned error: 18.3 Å

Solvent-accessible surface area (backbone atoms only — not comparable to full-atom values): 14595 Å² total; per-residue (Å²): 131,74,64,66,58,42,50,54,45,49,48,53,61,67,70,59,78,69,96,47,64,65,51,78,43,73,35,39,66,62,53,67,73,54,61,36,45,78,54,62,54,70,57,39,66,72,75,43,74,91,50,58,42,64,22,39,43,33,35,75,46,85,96,42,74,48,77,42,66,26,37,40,48,78,45,79,54,95,92,44,66,48,37,30,36,30,56,42,40,61,53,54,37,58,79,61,71,57,51,73,62,22,34,42,35,43,31,45,53,97,58,95,56,34,34,28,44,43,50,77,46,73,60,65,90,78,78,80,68,67,74,82,86,72,82,85,90,78,86,87,80,82,81,83,88,86,86,88,87,85,87,87,92,86,85,87,81,90,84,87,82,90,85,87,81,89,78,94,87,87,85,86,84,80,91,78,91,80,90,80,90,76,96,71,87,68,83,80,74,80,72,50,73,68,57,50,47,56,55,60,69,69,49,96,75,86,69,99,59,96,80,83,88,79,88,86,74,137